Protein AF-A0A1C5FZS8-F1 (afdb_monomer)

Solvent-accessible surface area (backbone atoms only — not comparable to full-atom values): 14044 Å² total; per-residue (Å²): 136,86,88,85,86,86,86,90,85,84,91,86,87,85,91,86,83,85,87,86,81,84,88,78,82,86,69,76,75,75,77,56,93,58,50,69,56,51,53,50,50,52,51,51,52,50,50,51,50,50,51,49,56,53,50,54,56,49,72,68,42,92,42,71,70,53,33,52,52,48,51,52,52,52,52,25,62,75,71,72,45,78,57,50,75,50,76,45,71,48,92,83,68,81,52,73,74,44,74,50,60,41,81,48,54,74,69,53,51,57,48,57,68,69,27,56,52,81,66,30,62,67,36,35,57,69,69,52,67,66,46,96,86,70,47,77,80,69,66,44,74,38,82,43,42,83,75,44,80,91,52,48,68,58,47,37,51,46,29,59,74,75,69,46,53,53,50,76,42,72,75,90,53,92,53,78,86,51,90,68,72,74,76,82,72,70,74,73,73,71,81,74,81,72,75,76,77,76,82,75,85,81,87,85,85,82,89,86,85,90,134

Nearest PDB structures (foldseek):
  3ci6-assembly1_A  TM=6.070E-01  e=2.897E-01  Acinetobacter baylyi ADP1
  4bwi-assembly1_B  TM=6.212E-01  e=4.719E-01  Synechocystis sp.
  8u63-assembly1_B  TM=7.182E-01  e=1.415E+00  Pseudomonas syringae pv. tomato str. DC3000
  4bwi-assembly1_A  TM=6.558E-01  e=2.450E+00  Synechocystis sp.
  6tjv-assembly1_F  TM=1.760E-01  e=2.450E+00  Thermosynechococcus vestitus BP-1

Radius of gyration: 35.9 Å; Cα contacts (8 Å, |Δi|>4): 143; 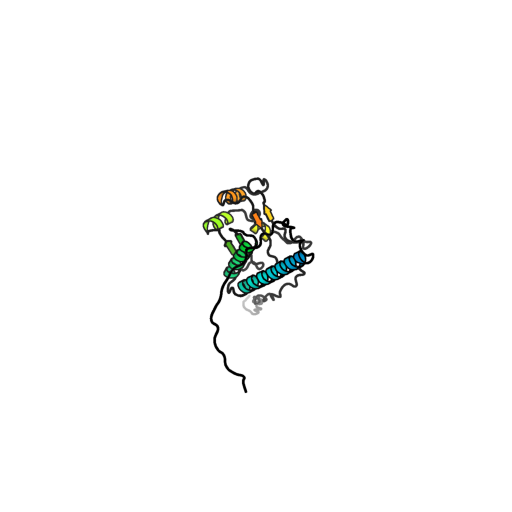chains: 1; bounding box: 117×117×63 Å

pLDDT: mean 74.84, std 21.41, range [33.44, 97.56]

Structure (mmCIF, N/CA/C/O backbone):
data_AF-A0A1C5FZS8-F1
#
_entry.id   AF-A0A1C5FZS8-F1
#
loop_
_atom_site.group_PDB
_atom_site.id
_atom_site.type_symbol
_atom_site.label_atom_id
_atom_site.label_alt_id
_atom_site.label_comp_id
_atom_site.label_asym_id
_atom_site.label_entity_id
_atom_site.label_seq_id
_atom_site.pdbx_PDB_ins_code
_atom_site.Cartn_x
_atom_site.Cartn_y
_atom_site.Cartn_z
_atom_site.occupancy
_atom_site.B_iso_or_equiv
_atom_site.auth_seq_id
_atom_site.auth_comp_id
_atom_site.auth_asym_id
_atom_site.auth_atom_id
_atom_site.pdbx_PDB_model_num
ATOM 1 N N . MET A 1 1 ? -49.747 29.518 46.269 1.00 33.44 1 MET A N 1
ATOM 2 C CA . MET A 1 1 ? -50.458 28.700 45.261 1.00 33.44 1 MET A CA 1
ATOM 3 C C . MET A 1 1 ? -51.205 29.629 44.314 1.00 33.44 1 MET A C 1
ATOM 5 O O . MET A 1 1 ? -51.596 30.706 44.740 1.00 33.44 1 MET A O 1
ATOM 9 N N . ASN A 1 2 ? -51.258 29.229 43.043 1.00 36.34 2 ASN A N 1
ATOM 10 C CA . ASN A 1 2 ? -51.145 30.050 41.833 1.00 36.34 2 ASN A CA 1
ATOM 11 C C . ASN A 1 2 ? -52.331 30.935 41.414 1.00 36.34 2 ASN A C 1
ATOM 13 O O . ASN A 1 2 ? -53.490 30.669 41.710 1.00 36.34 2 ASN A O 1
ATOM 17 N N . SER A 1 3 ? -51.922 31.938 40.631 1.00 36.16 3 SER A N 1
ATOM 18 C CA . SER A 1 3 ? -52.619 32.972 39.861 1.00 36.16 3 SER A CA 1
ATOM 19 C C . SER A 1 3 ? -53.578 32.482 38.745 1.00 36.16 3 SER A C 1
ATOM 21 O O . SER A 1 3 ? -53.561 31.299 38.402 1.00 36.16 3 SER A O 1
ATOM 23 N N . PRO A 1 4 ? -54.398 33.396 38.167 1.00 48.66 4 PRO A N 1
ATOM 24 C CA . PRO A 1 4 ? -55.717 33.110 37.593 1.00 48.66 4 PRO A CA 1
ATOM 25 C C . PRO A 1 4 ? -55.859 33.226 36.053 1.00 48.66 4 PRO A C 1
ATOM 27 O O . PRO A 1 4 ? -54.974 33.703 35.354 1.00 48.66 4 PRO A O 1
ATOM 30 N N . HIS A 1 5 ? -57.046 32.787 35.601 1.00 39.19 5 HIS A N 1
ATOM 31 C CA . HIS A 1 5 ? -57.898 33.135 34.442 1.00 39.19 5 HIS A CA 1
ATOM 32 C C . HIS A 1 5 ? -57.339 33.851 33.189 1.00 39.19 5 HIS A C 1
ATOM 34 O O . HIS A 1 5 ? -56.886 34.988 33.241 1.00 39.19 5 HIS A O 1
ATOM 40 N N . ALA A 1 6 ? -57.612 33.249 32.022 1.00 48.44 6 ALA A N 1
ATOM 41 C CA . ALA A 1 6 ? -57.786 33.931 30.727 1.00 48.44 6 ALA A CA 1
ATOM 42 C C . ALA A 1 6 ? -59.296 34.084 30.428 1.00 48.44 6 ALA A C 1
ATOM 44 O O . ALA A 1 6 ? -60.078 33.297 30.982 1.00 48.44 6 ALA A O 1
ATOM 45 N N . PRO A 1 7 ? -59.749 35.029 29.567 1.00 49.44 7 PRO A N 1
ATOM 46 C CA . PRO A 1 7 ? -59.891 34.674 28.141 1.00 49.44 7 PRO A CA 1
ATOM 47 C C . PRO A 1 7 ? -59.937 35.833 27.097 1.00 49.44 7 PRO A C 1
ATOM 49 O O . PRO A 1 7 ? -60.153 36.995 27.418 1.00 49.44 7 PRO A O 1
ATOM 52 N N . LYS A 1 8 ? -59.921 35.406 25.818 1.00 38.97 8 LYS A N 1
ATOM 53 C CA . LYS A 1 8 ? -60.626 35.952 24.626 1.00 38.97 8 LYS A CA 1
ATOM 54 C C . LYS A 1 8 ? -60.014 37.155 23.879 1.00 38.97 8 LYS A C 1
ATOM 56 O O . LYS A 1 8 ? -60.074 38.284 24.342 1.00 38.97 8 LYS A O 1
ATOM 61 N N . VAL A 1 9 ? -59.574 36.920 22.635 1.00 35.78 9 VAL A N 1
ATOM 62 C CA . VAL A 1 9 ? -59.255 37.971 21.649 1.00 35.78 9 VAL A CA 1
ATOM 63 C C . VAL A 1 9 ? -59.977 37.679 20.330 1.00 35.78 9 VAL A C 1
ATOM 65 O O . VAL A 1 9 ? -59.825 36.602 19.756 1.00 35.78 9 VAL A O 1
ATOM 68 N N . ALA A 1 10 ? -60.783 38.648 19.890 1.00 42.38 10 ALA A N 1
ATOM 69 C CA . ALA A 1 10 ? -61.325 38.783 18.539 1.00 42.38 10 ALA A CA 1
ATOM 70 C C . ALA A 1 10 ? -60.407 39.719 17.726 1.00 42.38 10 ALA A C 1
ATOM 72 O O . ALA A 1 10 ? -59.781 40.606 18.303 1.00 42.38 10 ALA A O 1
ATOM 73 N N . GLY A 1 11 ? -60.294 39.479 16.417 1.00 42.00 11 GLY A N 1
ATOM 74 C CA . GLY A 1 11 ? -59.259 40.054 15.550 1.00 42.00 11 GLY A CA 1
ATOM 75 C C . GLY A 1 11 ? -59.462 41.491 15.063 1.00 42.00 11 GLY A C 1
ATOM 76 O O . GLY A 1 11 ? -60.515 42.076 15.281 1.00 42.00 11 GLY A O 1
ATOM 77 N N . ILE A 1 12 ? -58.431 42.000 14.371 1.00 38.03 12 ILE A N 1
ATOM 78 C CA . ILE A 1 12 ? -58.429 43.058 13.338 1.00 38.03 12 ILE A CA 1
ATOM 79 C C . ILE A 1 12 ? -57.040 43.076 12.640 1.00 38.03 12 ILE A C 1
ATOM 81 O O . ILE A 1 12 ? -56.019 43.084 13.319 1.00 38.03 12 ILE A O 1
ATOM 85 N N . ASP A 1 13 ? -57.023 43.062 11.302 1.00 46.69 13 ASP A N 1
ATOM 86 C CA . ASP A 1 13 ? -55.890 43.299 10.357 1.00 46.69 13 ASP A CA 1
ATOM 87 C C . ASP A 1 13 ? -55.946 44.800 9.922 1.00 46.69 13 ASP A C 1
ATOM 89 O O . ASP A 1 13 ? -57.072 45.316 10.001 1.00 46.69 13 ASP A O 1
ATOM 93 N N . PRO A 1 14 ? -54.888 45.563 9.488 1.00 47.22 14 PRO A N 1
ATOM 94 C CA . PRO A 1 14 ? -54.102 45.312 8.253 1.00 47.22 14 PRO A CA 1
ATOM 95 C C . PRO A 1 14 ? -52.624 45.844 8.146 1.00 47.22 14 PRO A C 1
ATOM 97 O O . PRO A 1 14 ? -52.216 46.809 8.787 1.00 47.22 14 PRO A O 1
ATOM 100 N N . SER A 1 15 ? -51.864 45.214 7.231 1.00 52.12 15 SER A N 1
ATOM 101 C CA . SER A 1 15 ? -50.751 45.638 6.322 1.00 52.12 15 SER A CA 1
ATOM 102 C C . SER A 1 15 ? -49.895 46.910 6.544 1.00 52.12 15 SER A C 1
ATOM 104 O O . SER A 1 15 ? -50.471 47.986 6.635 1.00 52.12 15 SER A O 1
ATOM 106 N N . LEU A 1 16 ? -48.553 46.818 6.363 1.00 46.25 16 LEU A N 1
ATOM 107 C CA . LEU A 1 16 ? -47.637 47.815 5.722 1.00 46.25 16 LEU A CA 1
ATOM 108 C C . LEU A 1 16 ? -46.201 47.218 5.459 1.00 46.25 16 LEU A C 1
ATOM 110 O O . LEU A 1 16 ? -45.919 46.142 5.980 1.00 46.25 16 LEU A O 1
ATOM 114 N N . PRO A 1 17 ? -45.327 47.819 4.602 1.00 49.19 17 PRO A N 1
ATOM 115 C CA . PRO A 1 17 ? -44.687 47.189 3.420 1.00 49.19 17 PRO A CA 1
ATOM 116 C C . PRO A 1 17 ? -43.276 46.569 3.583 1.00 49.19 17 PRO A C 1
ATOM 118 O O . PRO A 1 17 ? -42.583 46.769 4.574 1.00 49.19 17 PRO A O 1
ATOM 121 N N . SER A 1 18 ? -42.832 45.862 2.531 1.00 45.31 18 SER A N 1
ATOM 122 C CA . SER A 1 18 ? -41.495 45.265 2.347 1.00 45.31 18 SER A CA 1
ATOM 123 C C . SER A 1 18 ? -40.352 46.301 2.359 1.00 45.31 18 SER A C 1
ATOM 125 O O . SER A 1 18 ? -40.444 47.301 1.641 1.00 45.31 18 SER A O 1
ATOM 127 N N . PRO A 1 19 ? -39.235 46.068 3.078 1.00 47.72 19 PRO A N 1
ATOM 128 C CA . PRO A 1 19 ? -38.078 46.950 3.000 1.00 47.72 19 PRO A CA 1
ATOM 129 C C . PRO A 1 19 ? -37.288 46.704 1.706 1.00 47.72 19 PRO A C 1
ATOM 131 O O . PRO A 1 19 ? -36.824 45.599 1.435 1.00 47.72 19 PRO A O 1
ATOM 134 N N . THR A 1 20 ? -37.105 47.770 0.926 1.00 47.25 20 THR A N 1
ATOM 135 C CA . THR A 1 20 ? -36.029 47.876 -0.065 1.00 47.25 20 THR A CA 1
ATOM 136 C C . THR A 1 20 ? -34.803 48.433 0.652 1.00 47.25 20 THR A C 1
ATOM 138 O O . THR A 1 20 ? -34.828 49.582 1.087 1.00 47.25 20 THR A O 1
ATOM 141 N N . GLN A 1 21 ? -33.731 47.647 0.767 1.00 52.72 21 GLN A N 1
ATOM 142 C CA . GLN A 1 21 ? -32.389 48.185 0.990 1.00 52.72 21 GLN A CA 1
ATOM 143 C C . GLN A 1 21 ? -31.432 47.620 -0.056 1.00 52.72 21 GLN A C 1
ATOM 145 O O . GLN A 1 21 ? -31.236 46.414 -0.187 1.00 52.72 21 GLN A O 1
ATOM 150 N N . THR A 1 22 ? -30.879 48.552 -0.822 1.00 43.38 22 THR A N 1
ATOM 151 C CA . THR A 1 22 ? -29.778 48.376 -1.756 1.00 43.38 22 THR A CA 1
ATOM 152 C C . THR A 1 22 ? -28.457 48.599 -1.019 1.00 43.38 22 THR A C 1
ATOM 154 O O . THR A 1 22 ? -28.318 49.604 -0.330 1.00 43.38 22 THR A O 1
ATOM 157 N N . ALA A 1 23 ? -27.514 47.693 -1.304 1.00 47.62 23 ALA A N 1
ATOM 158 C CA . ALA A 1 23 ? -26.051 47.767 -1.186 1.00 47.62 23 ALA A CA 1
ATOM 159 C C . ALA A 1 23 ? -25.387 47.585 0.193 1.00 47.62 23 ALA A C 1
ATOM 161 O O . ALA A 1 23 ? -25.605 48.354 1.116 1.00 47.62 23 ALA A O 1
ATOM 162 N N . ASP A 1 24 ? -24.463 46.617 0.254 1.00 44.25 24 ASP A N 1
ATOM 163 C CA . ASP A 1 24 ? -23.030 46.938 0.320 1.00 44.25 24 ASP A CA 1
ATOM 164 C C . ASP A 1 24 ? -22.177 45.760 -0.206 1.00 44.25 24 ASP A C 1
ATOM 166 O O . ASP A 1 24 ? -22.661 44.622 -0.250 1.00 44.25 24 ASP A O 1
ATOM 170 N N . PRO A 1 25 ? -20.945 46.006 -0.697 1.00 47.56 25 PRO A N 1
ATOM 171 C CA . PRO A 1 25 ? -20.101 44.980 -1.292 1.00 47.56 25 PRO A CA 1
ATOM 172 C C . PRO A 1 25 ? -19.735 43.932 -0.241 1.00 47.56 25 PRO A C 1
ATOM 174 O O . PRO A 1 25 ? -19.410 44.263 0.900 1.00 47.56 25 PRO A O 1
ATOM 177 N N . VAL A 1 26 ? -19.761 42.661 -0.648 1.00 54.62 26 VAL A N 1
ATOM 178 C CA . VAL A 1 26 ? -19.262 41.530 0.141 1.00 54.62 26 VAL A CA 1
ATOM 179 C C . VAL A 1 26 ? -17.791 41.795 0.454 1.00 54.62 26 VAL A C 1
ATOM 181 O O . VAL A 1 26 ? -16.899 41.507 -0.340 1.00 54.62 26 VAL A O 1
ATOM 184 N N . THR A 1 27 ? -17.548 42.400 1.612 1.00 57.31 27 THR A N 1
ATOM 185 C CA . THR A 1 27 ? -16.226 42.461 2.218 1.00 57.31 27 THR A CA 1
ATOM 186 C C . THR A 1 27 ? -15.934 41.025 2.640 1.00 57.31 27 THR A C 1
ATOM 188 O O . THR A 1 27 ? -16.703 40.488 3.444 1.00 57.31 27 THR A O 1
ATOM 191 N N . PRO A 1 28 ? -14.911 40.348 2.087 1.00 59.28 28 PRO A N 1
ATOM 192 C CA . PRO A 1 28 ? -14.547 39.037 2.598 1.00 59.28 28 PRO A CA 1
ATOM 193 C C . PRO A 1 28 ? -14.245 39.211 4.092 1.00 59.28 28 PRO A C 1
ATOM 195 O O . PRO A 1 28 ? -13.523 40.151 4.443 1.00 59.28 28 PRO A O 1
ATOM 198 N N . PRO A 1 29 ? -14.824 38.389 4.986 1.00 59.25 29 PRO A N 1
ATOM 199 C CA . PRO A 1 29 ? -14.516 38.500 6.400 1.00 59.25 29 PRO A CA 1
ATOM 200 C C . PRO A 1 29 ? -13.002 38.375 6.544 1.00 59.25 29 PRO A C 1
ATOM 202 O O . PRO A 1 29 ? -12.414 37.395 6.081 1.00 59.25 29 PRO A O 1
ATOM 205 N N . LEU A 1 30 ? -12.365 39.394 7.133 1.00 57.16 30 LEU A N 1
ATOM 206 C CA . LEU A 1 30 ? -10.975 39.292 7.553 1.00 57.16 30 LEU A CA 1
ATOM 207 C C . LEU A 1 30 ? -10.890 38.031 8.411 1.00 57.16 30 LEU A C 1
ATOM 209 O O . LEU A 1 30 ? -11.518 37.972 9.470 1.00 57.16 30 LEU A O 1
ATOM 213 N N . ALA A 1 31 ? -10.166 37.022 7.924 1.00 59.56 31 ALA A N 1
ATOM 214 C CA . ALA A 1 31 ? -9.874 35.822 8.685 1.00 59.56 31 ALA A CA 1
ATOM 215 C C . ALA A 1 31 ? -9.371 36.267 10.061 1.00 59.56 31 ALA A C 1
ATOM 217 O O . ALA A 1 31 ? -8.363 36.972 10.167 1.00 59.56 31 ALA A O 1
ATOM 218 N N . ALA A 1 32 ? -10.131 35.942 11.107 1.00 61.97 32 ALA A N 1
ATOM 219 C CA . ALA A 1 32 ? -9.769 36.326 12.456 1.00 61.97 32 ALA A CA 1
ATOM 220 C C . ALA A 1 32 ? -8.365 35.763 12.747 1.00 61.97 32 ALA A C 1
ATOM 222 O O . ALA A 1 32 ? -8.084 34.622 12.366 1.00 61.97 32 ALA A O 1
ATOM 223 N N . PRO A 1 33 ? -7.466 36.522 13.394 1.00 63.88 33 PRO A N 1
ATOM 224 C CA . PRO A 1 33 ? -6.054 36.151 13.551 1.00 63.88 33 PRO A CA 1
ATOM 225 C C . PRO A 1 33 ? -5.826 34.826 14.307 1.00 63.88 33 PRO A C 1
ATOM 227 O O . PRO A 1 33 ? -4.723 34.289 14.302 1.00 63.88 33 PRO A O 1
ATOM 230 N N . ASN A 1 34 ? -6.863 34.277 14.939 1.00 67.25 34 ASN A N 1
ATOM 231 C CA . ASN A 1 34 ? -6.877 32.996 15.640 1.00 67.25 34 ASN A CA 1
ATOM 232 C C . ASN A 1 34 ? -7.418 31.810 14.810 1.00 67.25 34 ASN A C 1
ATOM 234 O O . ASN A 1 34 ? -7.273 30.674 15.256 1.00 67.25 34 ASN A O 1
ATOM 238 N N . SER A 1 35 ? -7.996 32.038 13.626 1.00 79.44 35 SER A N 1
ATOM 239 C CA . SER A 1 35 ? -8.579 30.982 12.775 1.00 79.44 35 SER A CA 1
ATOM 240 C C . SER A 1 35 ? -7.547 29.934 12.346 1.00 79.44 35 SER A C 1
ATOM 242 O O . SER A 1 35 ? -7.756 28.749 12.567 1.00 79.44 35 SER A O 1
ATOM 244 N N . GLY A 1 36 ? -6.365 30.350 11.880 1.00 85.75 36 GLY A N 1
ATOM 245 C CA . GLY A 1 36 ? -5.298 29.410 11.506 1.00 85.75 36 GLY A CA 1
ATOM 246 C C . GLY A 1 36 ? -4.734 28.597 12.682 1.00 85.75 36 GLY A C 1
ATOM 247 O O . GLY A 1 36 ? -4.291 27.463 12.503 1.00 85.75 36 GLY A O 1
ATOM 248 N N . VAL A 1 37 ? -4.774 29.141 13.905 1.00 90.00 37 VAL A N 1
ATOM 249 C CA . VAL A 1 37 ? -4.387 28.393 15.115 1.00 90.00 37 VAL A CA 1
ATOM 250 C C . VAL A 1 37 ? -5.457 27.360 15.462 1.00 90.00 37 VAL A C 1
ATOM 252 O O . VAL A 1 37 ? -5.117 26.227 15.792 1.00 90.00 37 VAL A O 1
ATOM 255 N N . GLN A 1 38 ? -6.737 27.725 15.361 1.00 91.06 38 GLN A N 1
ATOM 256 C CA . GLN A 1 38 ? -7.857 26.811 15.593 1.00 91.06 38 GLN A CA 1
ATOM 257 C C . GLN A 1 38 ? -7.895 25.683 14.558 1.00 91.06 38 GLN A C 1
ATOM 259 O O . GLN A 1 38 ? -8.038 24.532 14.956 1.00 91.06 38 GLN A O 1
ATOM 264 N N . ASP A 1 39 ? -7.664 25.978 13.279 1.00 94.00 39 ASP A N 1
ATOM 265 C CA . ASP A 1 39 ? -7.583 24.970 12.214 1.00 94.00 39 ASP A CA 1
ATOM 266 C C . ASP A 1 39 ? -6.420 24.004 12.443 1.00 94.00 39 ASP A C 1
ATOM 268 O O . ASP A 1 39 ? -6.578 22.790 12.324 1.00 94.00 39 ASP A O 1
ATOM 272 N N . ARG A 1 40 ? -5.254 24.519 12.852 1.00 93.44 40 ARG A N 1
ATOM 273 C CA . ARG A 1 40 ? -4.104 23.671 13.185 1.00 93.44 40 ARG A CA 1
ATOM 274 C C . ARG A 1 40 ? -4.383 22.779 14.392 1.00 93.44 40 ARG A C 1
ATOM 276 O O . ARG A 1 40 ? -3.997 21.615 14.384 1.00 93.44 40 ARG A O 1
ATOM 283 N N . LEU A 1 41 ? -5.035 23.309 15.426 1.00 95.69 41 LEU A N 1
ATOM 284 C CA . LEU A 1 41 ? -5.433 22.521 16.593 1.00 95.69 41 LEU A CA 1
ATOM 285 C C . LEU A 1 41 ? -6.483 21.471 16.225 1.00 95.69 41 LEU A C 1
ATOM 287 O O . LEU A 1 41 ? -6.360 20.331 16.658 1.00 95.69 41 LEU A O 1
ATOM 291 N N . ALA A 1 42 ? -7.473 21.821 15.405 1.00 94.94 42 ALA A N 1
ATOM 292 C CA . ALA A 1 42 ? -8.478 20.885 14.916 1.00 94.94 42 ALA A CA 1
ATOM 293 C C . ALA A 1 42 ? -7.840 19.769 14.076 1.00 94.94 42 ALA A C 1
ATOM 295 O O . ALA A 1 42 ? -8.142 18.598 14.297 1.00 94.94 42 ALA A O 1
ATOM 296 N N . SER A 1 43 ? -6.898 20.112 13.189 1.00 95.25 43 SER A N 1
ATOM 297 C CA . SER A 1 43 ? -6.089 19.142 12.443 1.00 95.25 43 SER A CA 1
ATOM 298 C C . SER A 1 43 ? -5.301 18.238 13.387 1.00 95.25 43 SER A C 1
ATOM 300 O O . SER A 1 43 ? -5.335 17.026 13.234 1.00 95.25 43 SER A O 1
ATOM 302 N N . TRP A 1 44 ? -4.645 18.798 14.407 1.00 95.69 44 TRP A N 1
ATOM 303 C CA . TRP A 1 44 ? -3.849 18.001 15.339 1.00 95.69 44 TRP A CA 1
ATOM 304 C C . TRP A 1 44 ? -4.706 17.052 16.185 1.00 95.69 44 TRP A C 1
ATOM 306 O O . TRP A 1 44 ? -4.338 15.897 16.393 1.00 95.69 44 TRP A O 1
ATOM 316 N N . VAL A 1 45 ? -5.873 17.509 16.643 1.00 96.88 45 VAL A N 1
ATOM 317 C CA . VAL A 1 45 ? -6.840 16.649 17.336 1.00 96.88 45 VAL A CA 1
ATOM 318 C C . VAL A 1 45 ? -7.339 15.551 16.396 1.00 96.88 45 VAL A C 1
ATOM 320 O O . VAL A 1 45 ? -7.389 14.397 16.807 1.00 96.88 45 VAL A O 1
ATOM 323 N N . SER A 1 46 ? -7.627 15.877 15.132 1.00 95.62 46 SER A N 1
ATOM 324 C CA . SER A 1 46 ? -7.999 14.892 14.109 1.00 95.62 46 SER A CA 1
ATOM 325 C C . SER A 1 46 ? -6.907 13.840 13.896 1.00 95.62 46 SER A C 1
ATOM 327 O O . SER A 1 46 ? -7.214 12.649 13.818 1.00 95.62 46 SER A O 1
ATOM 329 N N . ASP A 1 47 ? -5.637 14.245 13.854 1.00 94.44 47 ASP A N 1
ATOM 330 C CA . ASP A 1 47 ? -4.502 13.329 13.706 1.00 94.44 47 ASP A CA 1
ATOM 331 C C . ASP A 1 47 ? -4.367 12.404 14.922 1.00 94.44 47 ASP A C 1
ATOM 333 O O . ASP A 1 47 ? -4.159 11.202 14.766 1.00 94.44 47 ASP A O 1
ATOM 337 N N . LEU A 1 48 ? -4.544 12.932 16.139 1.00 96.44 48 LEU A N 1
ATOM 338 C CA . LEU A 1 48 ? -4.507 12.135 17.369 1.00 96.44 48 LEU A CA 1
ATOM 339 C C . LEU A 1 48 ? -5.680 11.156 17.461 1.00 96.44 48 LEU A C 1
ATOM 341 O O . LEU A 1 48 ? -5.478 10.005 17.846 1.00 96.44 48 LEU A O 1
ATOM 345 N N . THR A 1 49 ? -6.888 11.578 17.083 1.00 95.88 49 THR A N 1
ATOM 346 C CA . THR A 1 49 ? -8.045 10.678 17.001 1.00 95.88 49 THR A CA 1
ATOM 347 C C . THR A 1 49 ? -7.808 9.598 15.952 1.00 95.88 49 THR A C 1
ATOM 349 O O . THR A 1 49 ? -8.021 8.425 16.235 1.00 95.88 49 THR A O 1
ATOM 352 N N . THR A 1 50 ? -7.284 9.958 14.778 1.00 95.56 50 THR A N 1
ATOM 353 C CA . THR A 1 50 ? -6.941 8.987 13.730 1.00 95.56 50 THR A CA 1
ATOM 354 C C . THR A 1 50 ? -5.911 7.984 14.236 1.00 95.56 50 THR A C 1
ATOM 356 O O . THR A 1 50 ? -6.101 6.780 14.097 1.00 95.56 50 THR A O 1
ATOM 359 N N . LEU A 1 51 ? -4.849 8.455 14.891 1.00 94.50 51 LEU A N 1
ATOM 360 C CA . LEU A 1 51 ? -3.837 7.587 15.482 1.00 94.50 51 LEU A CA 1
ATOM 361 C C . LEU A 1 51 ? -4.442 6.642 16.528 1.00 94.50 51 LEU A C 1
ATOM 363 O O . LEU A 1 51 ? -4.109 5.458 16.546 1.00 94.50 51 LEU A O 1
ATOM 367 N N . HIS A 1 52 ? -5.342 7.136 17.379 1.00 95.88 52 HIS A N 1
ATOM 368 C CA . HIS A 1 52 ? -6.010 6.315 18.384 1.00 95.88 52 HIS A CA 1
ATOM 369 C C . HIS A 1 52 ? -6.866 5.210 17.753 1.00 95.88 52 HIS A C 1
ATOM 371 O O . HIS A 1 52 ? -6.700 4.044 18.092 1.00 95.88 52 HIS A O 1
ATOM 377 N N . GLU A 1 53 ? -7.709 5.546 16.780 1.00 96.94 53 GLU A N 1
ATOM 378 C CA . GLU A 1 53 ? -8.565 4.571 16.092 1.00 96.94 53 GLU A CA 1
ATOM 379 C C . GLU A 1 53 ? -7.743 3.509 15.347 1.00 96.94 53 GLU A C 1
ATOM 381 O O . GLU A 1 53 ? -8.054 2.316 15.381 1.00 96.94 53 GLU A O 1
ATOM 386 N N . LEU A 1 54 ? -6.658 3.924 14.684 1.00 96.44 54 LEU A N 1
ATOM 387 C CA . LEU A 1 54 ? -5.772 3.003 13.973 1.00 96.44 54 LEU A CA 1
ATOM 388 C C . LEU A 1 54 ? -5.005 2.087 14.932 1.00 96.44 54 LEU A C 1
ATOM 390 O O . LEU A 1 54 ? -4.887 0.890 14.675 1.00 96.44 54 LEU A O 1
ATOM 394 N N . THR A 1 55 ? -4.512 2.621 16.050 1.00 93.62 55 THR A N 1
ATOM 395 C CA . THR A 1 55 ? -3.824 1.809 17.065 1.00 93.62 55 THR A CA 1
ATOM 396 C C . THR A 1 55 ? -4.783 0.854 17.769 1.00 93.62 55 THR A C 1
ATOM 398 O O . THR A 1 55 ? -4.418 -0.297 17.993 1.00 93.62 55 THR A O 1
ATOM 401 N N . GLU A 1 56 ? -6.024 1.263 18.041 1.00 97.12 56 GLU A N 1
ATOM 402 C CA . GLU A 1 56 ? -7.036 0.375 18.616 1.00 97.12 56 GLU A CA 1
ATOM 403 C C . GLU A 1 56 ? -7.379 -0.782 17.666 1.00 97.12 56 GLU A C 1
ATOM 405 O O . GLU A 1 56 ? -7.445 -1.937 18.092 1.00 97.12 56 GLU A O 1
ATOM 410 N N . ARG A 1 57 ? -7.546 -0.501 16.368 1.00 97.12 57 ARG A N 1
ATOM 411 C CA . ARG A 1 57 ? -7.780 -1.544 15.358 1.00 97.12 57 ARG A CA 1
ATOM 412 C C . ARG A 1 57 ? -6.618 -2.528 15.259 1.00 97.12 57 ARG A C 1
ATOM 414 O O . ARG A 1 57 ? -6.871 -3.726 15.203 1.00 97.12 57 ARG A O 1
ATOM 421 N N . LEU A 1 58 ? -5.376 -2.043 15.292 1.00 95.38 58 LEU A N 1
ATOM 422 C CA . LEU A 1 58 ? -4.185 -2.899 15.286 1.00 95.38 58 LEU A CA 1
ATOM 423 C C . LEU A 1 58 ? -4.084 -3.769 16.545 1.00 95.38 58 LEU A C 1
ATOM 425 O O . LEU A 1 58 ? -3.773 -4.948 16.448 1.00 95.38 58 LEU A O 1
ATOM 429 N N . VAL A 1 59 ? -4.374 -3.227 17.730 1.00 96.19 59 VAL A N 1
ATOM 430 C CA . VAL A 1 59 ? -4.302 -3.992 18.992 1.00 96.19 59 VAL A CA 1
ATOM 431 C C . VAL A 1 59 ? -5.365 -5.096 19.065 1.00 96.19 59 VAL A C 1
ATOM 433 O O . VAL A 1 59 ? -5.183 -6.072 19.787 1.00 96.19 59 VAL A O 1
ATOM 436 N N . ARG A 1 60 ? -6.466 -4.971 18.316 1.00 96.75 60 ARG A N 1
ATOM 437 C CA . ARG A 1 60 ? -7.548 -5.967 18.266 1.00 96.75 60 ARG A CA 1
ATOM 438 C C . ARG A 1 60 ? -7.295 -7.136 17.306 1.00 96.75 60 ARG A C 1
ATOM 440 O O . ARG A 1 60 ? -8.132 -8.030 17.261 1.00 96.75 60 ARG A O 1
ATOM 447 N N . THR A 1 61 ? -6.226 -7.130 16.510 1.00 97.56 61 THR A N 1
ATOM 448 C CA . THR A 1 61 ? -5.925 -8.263 15.619 1.00 97.56 61 THR A CA 1
ATOM 449 C C . THR A 1 61 ? -5.298 -9.410 16.402 1.00 97.56 61 THR A C 1
ATOM 451 O O . THR A 1 61 ? -4.351 -9.184 17.155 1.00 97.56 61 THR A O 1
ATOM 454 N N . ASP A 1 62 ? -5.766 -10.638 16.178 1.00 95.19 62 ASP A N 1
ATOM 455 C CA . ASP A 1 62 ? -5.332 -11.814 16.946 1.00 95.19 62 ASP A CA 1
ATOM 456 C C . ASP A 1 62 ? -4.183 -12.578 16.265 1.00 95.19 62 ASP A C 1
ATOM 458 O O . ASP A 1 62 ? -3.595 -13.499 16.838 1.00 95.19 62 ASP A O 1
ATOM 462 N N . THR A 1 63 ? -3.840 -12.205 15.029 1.00 93.50 63 THR A N 1
ATOM 463 C CA . THR A 1 63 ? -2.772 -12.838 14.249 1.00 93.50 63 THR A CA 1
ATOM 464 C C . THR A 1 63 ? -1.878 -11.811 13.561 1.00 93.50 63 THR A C 1
ATOM 466 O O . THR A 1 63 ? -2.306 -10.712 13.215 1.00 93.50 63 THR A O 1
ATOM 469 N N . LEU A 1 64 ? -0.623 -12.194 13.300 1.00 91.00 64 LEU A N 1
ATOM 470 C CA . LEU A 1 64 ? 0.333 -11.367 12.553 1.00 91.00 64 LEU A CA 1
ATOM 471 C C . LEU A 1 64 ? -0.187 -10.999 11.158 1.00 91.00 64 LEU A C 1
ATOM 473 O O . LEU A 1 64 ? -0.030 -9.878 10.695 1.00 91.00 64 LEU A O 1
ATOM 477 N N . ASP A 1 65 ? -0.808 -11.953 10.483 1.00 92.06 65 ASP A N 1
ATOM 478 C CA . ASP A 1 65 ? -1.319 -11.788 9.130 1.00 92.06 65 ASP A CA 1
ATOM 479 C C . ASP A 1 65 ? -2.537 -10.837 9.087 1.00 92.06 65 ASP A C 1
ATOM 481 O O . ASP A 1 65 ? -2.633 -9.985 8.202 1.00 92.06 65 ASP A O 1
ATOM 485 N N . GLU A 1 66 ? -3.423 -10.873 10.089 1.00 95.06 66 GLU A N 1
ATOM 486 C CA . GLU A 1 66 ? -4.448 -9.833 10.278 1.00 95.06 66 GLU A CA 1
ATOM 487 C C . GLU A 1 66 ? -3.838 -8.465 10.593 1.00 95.06 66 GLU A C 1
ATOM 489 O O . GLU A 1 66 ? -4.245 -7.476 9.980 1.00 95.06 66 GLU A O 1
ATOM 494 N N . ALA A 1 67 ? -2.831 -8.407 11.469 1.00 94.75 67 ALA A N 1
ATOM 495 C CA . ALA A 1 67 ? -2.132 -7.169 11.807 1.00 94.75 67 ALA A CA 1
ATOM 496 C C . ALA A 1 67 ? -1.480 -6.522 10.573 1.00 94.75 67 ALA A C 1
ATOM 498 O O . ALA A 1 67 ? -1.613 -5.318 10.360 1.00 94.75 67 ALA A O 1
ATOM 499 N N . LEU A 1 68 ? -0.820 -7.312 9.719 1.00 94.56 68 LEU A N 1
ATOM 500 C CA . LEU A 1 68 ? -0.182 -6.830 8.489 1.00 94.56 68 LEU A CA 1
ATOM 501 C C . LEU A 1 68 ? -1.205 -6.333 7.461 1.00 94.56 68 LEU A C 1
ATOM 503 O O . LEU A 1 68 ? -0.991 -5.287 6.843 1.00 94.56 68 LEU A O 1
ATOM 507 N N . ARG A 1 69 ? -2.335 -7.033 7.288 1.00 95.25 69 ARG A N 1
ATOM 508 C CA . ARG A 1 69 ? -3.432 -6.552 6.427 1.00 95.25 69 ARG A CA 1
ATOM 509 C C . ARG A 1 69 ? -4.030 -5.252 6.942 1.00 95.25 69 ARG A C 1
ATOM 511 O O . ARG A 1 69 ? -4.311 -4.356 6.149 1.00 95.25 69 ARG A O 1
ATOM 518 N N . GLU A 1 70 ? -4.240 -5.162 8.249 1.00 96.81 70 GLU A N 1
ATOM 519 C CA . GLU A 1 70 ? -4.804 -3.985 8.898 1.00 96.81 70 GLU A CA 1
ATOM 520 C C . GLU A 1 70 ? -3.858 -2.784 8.782 1.00 96.81 70 GLU A C 1
ATOM 522 O O . GLU A 1 70 ? -4.286 -1.714 8.350 1.00 96.81 70 GLU A O 1
ATOM 527 N N . LEU A 1 71 ? -2.561 -2.986 9.034 1.00 94.56 71 LEU A N 1
ATOM 528 C CA . LEU A 1 71 ? -1.513 -1.986 8.828 1.00 94.56 71 LEU A CA 1
ATOM 529 C C . LEU A 1 71 ? -1.486 -1.492 7.380 1.00 94.56 71 LEU A C 1
ATOM 531 O O . LEU A 1 71 ? -1.486 -0.284 7.137 1.00 94.56 71 LEU A O 1
ATOM 535 N N . LEU A 1 72 ? -1.507 -2.409 6.412 1.00 95.12 72 LEU A N 1
ATOM 536 C CA . LEU A 1 72 ? -1.450 -2.050 4.999 1.00 95.12 72 LEU A CA 1
ATOM 537 C C . LEU A 1 72 ? -2.715 -1.307 4.548 1.00 95.12 72 LEU A C 1
ATOM 539 O O . LEU A 1 72 ? -2.624 -0.319 3.821 1.00 95.12 72 LEU A O 1
ATOM 543 N N . ARG A 1 73 ? -3.893 -1.736 5.015 1.00 95.50 73 ARG A N 1
ATOM 544 C CA . ARG A 1 73 ? -5.175 -1.064 4.759 1.00 95.50 73 ARG A CA 1
ATOM 545 C C . ARG A 1 73 ? -5.209 0.340 5.362 1.00 95.50 73 ARG A C 1
ATOM 547 O O . ARG A 1 73 ? -5.658 1.268 4.693 1.00 95.50 73 ARG A O 1
ATOM 554 N N . ALA A 1 74 ? -4.761 0.494 6.607 1.00 95.50 74 ALA A N 1
ATOM 555 C CA . ALA A 1 74 ? -4.686 1.777 7.296 1.00 95.50 74 ALA A CA 1
ATOM 556 C C . ALA A 1 74 ? -3.709 2.732 6.598 1.00 95.50 74 ALA A C 1
ATOM 558 O O . ALA A 1 74 ? -4.088 3.848 6.249 1.00 95.50 74 ALA A O 1
ATOM 559 N N . GLY A 1 75 ? -2.485 2.271 6.321 1.00 92.94 75 GLY A N 1
ATOM 560 C CA . GLY A 1 75 ? -1.468 3.052 5.619 1.00 92.94 75 GLY A CA 1
ATOM 561 C C . GLY A 1 75 ? -1.934 3.498 4.235 1.00 92.94 75 GLY A C 1
ATOM 562 O O . GLY A 1 75 ? -1.836 4.677 3.907 1.00 92.94 75 GLY A O 1
ATOM 563 N N . ALA A 1 76 ? -2.530 2.589 3.456 1.00 93.94 76 ALA A N 1
ATOM 564 C CA . ALA A 1 76 ? -3.080 2.911 2.143 1.00 93.94 76 ALA A CA 1
ATOM 565 C C . ALA A 1 76 ? -4.206 3.954 2.212 1.00 93.94 76 ALA A C 1
ATOM 567 O O . ALA A 1 76 ? -4.237 4.866 1.390 1.00 93.94 76 ALA A O 1
ATOM 568 N N . ALA A 1 77 ? -5.092 3.870 3.211 1.00 93.38 77 ALA A N 1
ATOM 569 C CA . ALA A 1 77 ? -6.139 4.868 3.418 1.00 93.38 77 ALA A CA 1
ATOM 570 C C . ALA A 1 77 ? -5.569 6.255 3.764 1.00 93.38 77 ALA A C 1
ATOM 572 O O . ALA A 1 77 ? -6.077 7.253 3.259 1.00 93.38 77 ALA A O 1
ATOM 573 N N . LEU A 1 78 ? -4.501 6.321 4.569 1.00 92.62 78 LEU A N 1
ATOM 574 C CA . LEU A 1 78 ? -3.839 7.579 4.938 1.00 92.62 78 LEU A CA 1
ATOM 575 C C . LEU A 1 78 ? -3.171 8.269 3.742 1.00 92.62 78 LEU A C 1
ATOM 577 O O . LEU A 1 78 ? -3.248 9.488 3.621 1.00 92.62 78 LEU A O 1
ATOM 581 N N . VAL A 1 79 ? -2.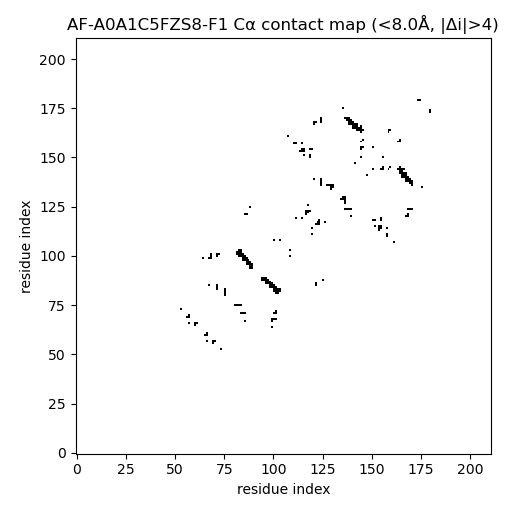530 7.502 2.854 1.00 91.81 79 VAL A N 1
ATOM 582 C CA . VAL A 1 79 ? -1.837 8.055 1.672 1.00 91.81 79 VAL A CA 1
ATOM 583 C C . VAL A 1 79 ? -2.716 8.106 0.417 1.00 91.81 79 VAL A C 1
ATOM 585 O O . VAL A 1 79 ? -2.261 8.544 -0.637 1.00 91.81 79 VAL A O 1
ATOM 588 N N . GLY A 1 80 ? -3.968 7.642 0.498 1.00 93.44 80 GLY A N 1
ATOM 589 C CA . GLY A 1 80 ? -4.885 7.564 -0.643 1.00 93.44 80 GLY A CA 1
ATOM 590 C C . GLY A 1 80 ? -4.487 6.530 -1.705 1.00 93.44 80 GLY A C 1
ATOM 591 O O . GLY A 1 80 ? -4.875 6.658 -2.867 1.00 93.44 80 GLY A O 1
ATOM 592 N N . ALA A 1 81 ? -3.710 5.508 -1.338 1.00 93.25 81 ALA A N 1
ATOM 593 C CA . ALA A 1 81 ? -3.270 4.468 -2.260 1.00 93.25 81 ALA A CA 1
ATOM 594 C C . ALA A 1 81 ? -4.345 3.392 -2.458 1.00 93.25 81 ALA A C 1
ATOM 596 O O . ALA A 1 81 ? -4.966 2.906 -1.515 1.00 93.25 81 ALA A O 1
ATOM 597 N N . GLN A 1 82 ? -4.527 2.963 -3.708 1.00 92.69 82 GLN A N 1
ATOM 598 C CA . GLN A 1 82 ? -5.408 1.837 -4.050 1.00 92.69 82 GLN A CA 1
ATOM 599 C C . GLN A 1 82 ? -4.697 0.483 -3.974 1.00 92.69 82 GLN A C 1
ATOM 601 O O . GLN A 1 82 ? -5.347 -0.557 -3.875 1.00 92.69 82 GLN A O 1
ATOM 606 N N . ARG A 1 83 ? -3.363 0.496 -4.061 1.00 94.62 83 ARG A N 1
ATOM 607 C CA . ARG A 1 83 ? -2.512 -0.690 -4.055 1.00 94.62 83 ARG A CA 1
ATOM 608 C C . ARG A 1 83 ? -1.359 -0.495 -3.085 1.00 94.62 83 ARG A C 1
ATOM 610 O O . ARG A 1 83 ? -0.822 0.604 -2.990 1.00 94.62 83 ARG A O 1
ATOM 617 N N . GLY A 1 84 ? -0.971 -1.560 -2.399 1.00 94.00 84 GLY A N 1
ATOM 618 C CA . GLY A 1 84 ? 0.143 -1.544 -1.460 1.00 94.00 84 GLY A CA 1
ATOM 619 C C . GLY A 1 84 ? 0.693 -2.942 -1.220 1.00 94.00 84 GLY A C 1
ATOM 620 O O . GLY A 1 84 ? 0.026 -3.936 -1.508 1.00 94.00 84 GLY A O 1
ATOM 621 N N . LEU A 1 85 ? 1.906 -3.007 -0.683 1.00 94.81 85 LEU A N 1
ATOM 622 C CA . LEU A 1 85 ? 2.572 -4.245 -0.305 1.00 94.81 85 LEU A CA 1
ATOM 623 C C . LEU A 1 85 ? 3.338 -4.021 1.000 1.00 94.81 85 LEU A C 1
ATOM 625 O O . LEU A 1 85 ? 3.991 -2.993 1.164 1.00 94.81 85 LEU A O 1
ATOM 629 N N . VAL A 1 86 ? 3.264 -4.985 1.914 1.00 94.06 86 VAL A N 1
ATOM 630 C CA . VAL A 1 86 ? 4.128 -5.059 3.096 1.00 94.06 86 VAL A CA 1
ATOM 631 C C . VAL A 1 86 ? 4.843 -6.403 3.091 1.00 94.06 86 VAL A C 1
ATOM 633 O O . VAL A 1 86 ? 4.220 -7.437 2.850 1.00 94.06 86 VAL A O 1
ATOM 636 N N . ALA A 1 87 ? 6.151 -6.373 3.330 1.00 90.94 87 ALA A N 1
ATOM 637 C CA . ALA A 1 87 ? 6.985 -7.555 3.473 1.00 90.94 87 ALA A CA 1
ATOM 638 C C . ALA A 1 87 ? 7.630 -7.549 4.861 1.00 90.94 87 ALA A C 1
ATOM 640 O O . ALA A 1 87 ? 8.097 -6.510 5.330 1.00 90.94 87 ALA A O 1
ATOM 641 N N . LEU A 1 88 ? 7.644 -8.708 5.508 1.00 89.62 88 LEU A N 1
ATOM 642 C CA . LEU A 1 88 ? 8.238 -8.924 6.817 1.00 89.62 88 LEU A CA 1
ATOM 643 C C . LEU A 1 88 ? 9.160 -10.141 6.748 1.00 89.62 88 LEU A C 1
ATOM 645 O O . LEU A 1 88 ? 8.711 -11.243 6.436 1.00 89.62 88 LEU A O 1
ATOM 649 N N . GLU A 1 89 ? 10.431 -9.939 7.083 1.00 86.75 89 GLU A N 1
ATOM 650 C CA . GLU A 1 89 ? 11.414 -11.002 7.289 1.00 86.75 89 GLU A CA 1
ATOM 651 C C . GLU A 1 89 ? 11.780 -11.033 8.780 1.00 86.75 89 GLU A C 1
ATOM 653 O O . GLU A 1 89 ? 12.327 -10.053 9.296 1.00 86.75 89 GLU A O 1
ATOM 658 N N . PRO A 1 90 ? 11.425 -12.106 9.510 1.00 83.31 90 PRO A N 1
ATOM 659 C CA . PRO A 1 90 ? 11.790 -12.254 10.914 1.00 83.31 90 PRO A CA 1
ATOM 660 C C . PRO A 1 90 ? 13.311 -12.255 11.095 1.00 83.31 90 PRO A C 1
ATOM 662 O O . PRO A 1 90 ? 14.019 -13.047 10.478 1.00 83.31 90 PRO A O 1
ATOM 665 N N . ALA A 1 91 ? 13.817 -11.374 11.962 1.00 78.06 91 ALA A N 1
ATOM 666 C CA . ALA A 1 91 ? 15.258 -11.181 12.169 1.00 78.06 91 ALA A CA 1
ATOM 667 C C . ALA A 1 91 ? 15.973 -12.412 12.754 1.00 78.06 91 ALA A C 1
ATOM 669 O O . ALA A 1 91 ? 17.190 -12.539 12.648 1.00 78.06 91 ALA A O 1
ATOM 670 N N . ASP A 1 92 ? 15.221 -13.307 13.390 1.00 76.44 92 ASP A N 1
ATOM 671 C CA . ASP A 1 92 ? 15.718 -14.561 13.947 1.00 76.44 92 ASP A CA 1
ATOM 672 C C . ASP A 1 92 ? 15.863 -15.670 12.887 1.00 76.44 92 ASP A C 1
ATOM 674 O O . ASP A 1 92 ? 16.424 -16.725 13.175 1.00 76.44 92 ASP A O 1
ATOM 678 N N . GLY A 1 93 ? 15.374 -15.437 11.663 1.00 76.88 93 GLY A N 1
ATOM 679 C CA . GLY A 1 93 ? 15.393 -16.394 10.559 1.00 76.88 93 GLY A CA 1
ATOM 680 C C . GLY A 1 93 ? 14.485 -17.612 10.760 1.00 76.88 93 GLY A C 1
ATOM 681 O O . GLY A 1 93 ? 14.515 -18.526 9.936 1.00 76.88 93 GLY A O 1
ATOM 682 N N . PHE A 1 94 ? 13.688 -17.657 11.834 1.00 73.31 94 PHE A N 1
ATOM 683 C CA . PHE A 1 94 ? 12.864 -18.821 12.182 1.00 73.31 94 PHE A CA 1
ATOM 684 C C . PHE A 1 94 ? 11.416 -18.715 11.700 1.00 73.31 94 PHE A C 1
ATOM 686 O O . PHE A 1 94 ? 10.705 -19.721 11.684 1.00 73.31 94 PHE A O 1
ATOM 693 N N . GLY A 1 95 ? 10.963 -17.523 11.312 1.00 69.12 95 GLY A N 1
ATOM 694 C CA . GLY A 1 95 ? 9.613 -17.320 10.793 1.00 69.12 95 GLY A CA 1
ATOM 695 C C . GLY A 1 95 ? 9.561 -17.186 9.266 1.00 69.12 95 GLY A C 1
ATOM 696 O O . GLY A 1 95 ? 10.563 -16.864 8.625 1.00 69.12 95 GLY A O 1
ATOM 697 N N . PRO A 1 96 ? 8.388 -17.426 8.656 1.00 77.69 96 PRO A N 1
ATOM 698 C CA . PRO A 1 96 ? 8.223 -17.279 7.219 1.00 77.69 96 PRO A CA 1
ATOM 699 C C . PRO A 1 96 ? 8.387 -15.815 6.803 1.00 77.69 96 PRO A C 1
ATOM 701 O O . PRO A 1 96 ? 7.837 -14.910 7.439 1.00 77.69 96 PRO A O 1
ATOM 704 N N . VAL A 1 97 ? 9.073 -15.594 5.679 1.00 83.50 97 VAL A N 1
ATOM 705 C CA . VAL A 1 97 ? 9.006 -14.308 4.979 1.00 83.50 97 VAL A CA 1
ATOM 706 C C . VAL A 1 97 ? 7.554 -14.095 4.570 1.00 83.50 97 VAL A C 1
ATOM 708 O O . VAL A 1 97 ? 6.995 -14.857 3.780 1.00 83.50 97 VAL A O 1
ATOM 711 N N . THR A 1 98 ? 6.922 -13.088 5.160 1.00 88.50 98 THR A N 1
ATOM 712 C CA . THR A 1 98 ? 5.498 -12.822 4.974 1.00 88.50 98 THR A CA 1
ATOM 713 C C . THR A 1 98 ? 5.343 -11.623 4.062 1.00 88.50 98 THR A C 1
ATOM 715 O O . THR A 1 98 ? 5.822 -10.540 4.384 1.00 88.50 98 THR A O 1
ATOM 718 N N . THR A 1 99 ? 4.661 -11.806 2.932 1.00 91.25 99 THR A N 1
ATOM 719 C CA . THR A 1 99 ? 4.328 -10.717 2.009 1.00 91.25 99 THR A CA 1
ATOM 720 C C . THR A 1 99 ? 2.818 -10.619 1.871 1.00 91.25 99 THR A C 1
ATOM 722 O O . THR A 1 99 ? 2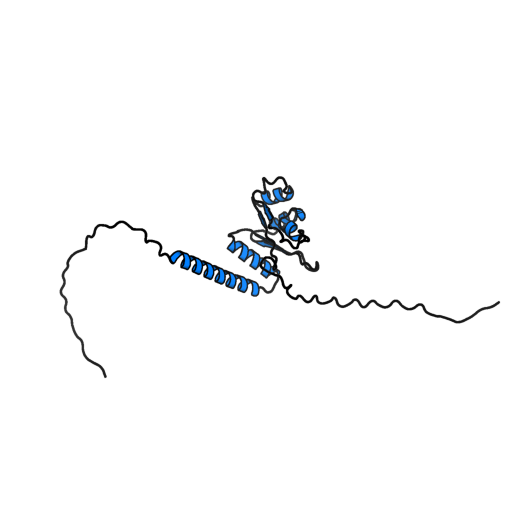.161 -11.583 1.480 1.00 91.25 99 THR A O 1
ATOM 725 N N . VAL A 1 100 ? 2.264 -9.450 2.184 1.00 93.75 100 VAL A N 1
ATOM 726 C CA . VAL A 1 100 ? 0.829 -9.167 2.098 1.00 93.75 100 VAL A CA 1
ATOM 727 C C . VAL A 1 100 ? 0.611 -8.026 1.113 1.00 93.75 100 VAL A C 1
ATOM 729 O O . VAL A 1 100 ? 1.268 -6.989 1.195 1.00 93.75 100 VAL A O 1
ATOM 732 N N . GLY A 1 101 ? -0.319 -8.220 0.179 1.00 95.31 101 GLY A N 1
ATOM 733 C CA . GLY A 1 101 ? -0.731 -7.212 -0.794 1.00 95.31 101 GLY A CA 1
ATOM 734 C C . GLY A 1 101 ? -2.122 -6.653 -0.503 1.00 95.31 101 GLY A C 1
ATOM 735 O O . GLY A 1 101 ? -3.023 -7.378 -0.088 1.00 95.31 101 GLY A O 1
ATOM 736 N N . LEU A 1 102 ? -2.310 -5.365 -0.781 1.00 96.06 102 LEU A N 1
ATOM 737 C CA . LEU A 1 102 ? -3.604 -4.690 -0.842 1.00 96.06 102 LEU A CA 1
ATOM 738 C C . LEU A 1 102 ? -3.840 -4.270 -2.289 1.00 96.06 102 LEU A C 1
ATOM 740 O O . LEU A 1 102 ? -2.963 -3.668 -2.901 1.00 96.06 102 LEU A O 1
ATOM 744 N N . GLY A 1 103 ? -5.009 -4.590 -2.846 1.00 94.69 103 GLY A N 1
ATOM 745 C CA . GLY A 1 103 ? -5.299 -4.301 -4.256 1.00 94.69 103 GLY A CA 1
ATOM 746 C C . GLY A 1 103 ? -4.402 -5.067 -5.243 1.00 94.69 103 GLY A C 1
ATOM 747 O O . GLY A 1 103 ? -4.325 -4.683 -6.408 1.00 94.69 103 GLY A O 1
ATOM 748 N N . LEU A 1 104 ? -3.732 -6.124 -4.766 1.00 94.38 104 LEU A N 1
ATOM 749 C CA . LEU A 1 104 ? -2.868 -7.032 -5.518 1.00 94.38 104 LEU A CA 1
ATOM 750 C C . LEU A 1 104 ? -3.420 -8.451 -5.381 1.00 94.38 104 LEU A C 1
ATOM 752 O O . LEU A 1 104 ? -3.538 -8.968 -4.268 1.00 94.38 104 LEU A O 1
ATOM 756 N N . GLY A 1 105 ? -3.780 -9.076 -6.500 1.00 93.19 105 GLY A N 1
ATOM 757 C CA . GLY A 1 105 ? -4.195 -10.476 -6.512 1.00 93.19 105 GLY A CA 1
ATOM 758 C C . GLY A 1 105 ? -3.007 -11.426 -6.348 1.00 93.19 105 GLY A C 1
ATOM 759 O O . GLY A 1 105 ? -1.851 -11.033 -6.491 1.00 93.19 105 GLY A O 1
ATOM 760 N N . HIS A 1 106 ? -3.280 -12.716 -6.129 1.00 93.38 106 HIS A N 1
ATOM 761 C CA . HIS A 1 106 ? -2.225 -13.739 -6.058 1.00 93.38 106 HIS A CA 1
ATOM 762 C C . HIS A 1 106 ? -1.338 -13.774 -7.309 1.00 93.38 106 HIS A C 1
ATOM 764 O O . HIS A 1 106 ? -0.135 -13.984 -7.203 1.00 93.38 106 HIS A O 1
ATOM 770 N N . ALA A 1 107 ? -1.916 -13.534 -8.489 1.00 95.19 107 ALA A N 1
ATOM 771 C CA . ALA A 1 107 ? -1.152 -13.449 -9.728 1.00 95.19 107 ALA A CA 1
ATOM 772 C C . ALA A 1 107 ? -0.210 -12.235 -9.744 1.00 95.19 107 ALA A C 1
ATOM 774 O O . ALA A 1 107 ? 0.922 -12.364 -10.199 1.00 95.19 107 ALA A O 1
ATOM 775 N N . ASP A 1 108 ? -0.650 -11.087 -9.222 1.00 95.31 108 ASP A N 1
ATOM 776 C CA . ASP A 1 108 ? 0.163 -9.869 -9.161 1.00 95.31 108 ASP A CA 1
ATOM 777 C C . ASP A 1 108 ? 1.329 -10.055 -8.187 1.00 95.31 108 ASP A C 1
ATOM 779 O O . ASP A 1 108 ? 2.472 -9.766 -8.532 1.00 95.31 108 ASP A O 1
ATOM 783 N N . LEU A 1 109 ? 1.053 -10.623 -7.007 1.00 93.50 109 LEU A N 1
ATOM 784 C CA . LEU A 1 109 ? 2.080 -10.990 -6.030 1.00 93.50 109 LEU A CA 1
ATOM 785 C C . LEU A 1 109 ? 3.087 -11.983 -6.622 1.00 93.50 109 LEU A C 1
ATOM 787 O O . LEU A 1 109 ? 4.289 -11.776 -6.493 1.00 93.50 109 LEU A O 1
ATOM 791 N N . GLY A 1 110 ? 2.608 -12.995 -7.350 1.00 94.38 110 GLY A N 1
ATOM 792 C CA . GLY A 1 110 ? 3.472 -13.950 -8.041 1.00 94.38 110 GLY A CA 1
ATOM 793 C C . GLY A 1 110 ? 4.337 -13.310 -9.131 1.00 94.38 110 GLY A C 1
ATOM 794 O O . GLY A 1 110 ? 5.455 -13.760 -9.349 1.00 94.38 110 GLY A O 1
ATOM 795 N N . GLN A 1 111 ? 3.876 -12.244 -9.803 1.00 95.06 111 GLN A N 1
ATOM 796 C CA . GLN A 1 111 ? 4.732 -11.483 -10.725 1.00 95.06 111 GLN A CA 1
ATOM 797 C C . GLN A 1 111 ? 5.794 -10.679 -9.975 1.00 95.06 111 GLN A C 1
ATOM 799 O O . GLN A 1 111 ? 6.951 -10.668 -10.394 1.00 95.06 111 GLN A O 1
ATOM 804 N N . ILE A 1 112 ? 5.419 -10.035 -8.869 1.00 93.81 112 ILE A N 1
ATOM 805 C CA . ILE A 1 112 ? 6.338 -9.248 -8.036 1.00 93.81 112 ILE A CA 1
ATOM 806 C C . ILE A 1 112 ? 7.454 -10.136 -7.466 1.00 93.81 112 ILE A C 1
ATOM 808 O O . ILE A 1 112 ? 8.611 -9.727 -7.482 1.00 93.81 112 ILE A O 1
ATOM 812 N N . GLU A 1 113 ? 7.147 -11.372 -7.065 1.00 91.75 113 GLU A N 1
ATOM 813 C CA . GLU A 1 113 ? 8.133 -12.345 -6.566 1.00 91.75 113 GLU A CA 1
ATOM 814 C C . GLU A 1 113 ? 9.198 -12.724 -7.612 1.00 91.75 113 GLU A C 1
ATOM 816 O O . GLU A 1 113 ? 10.295 -13.153 -7.263 1.00 91.75 113 GLU A O 1
ATOM 821 N N . THR A 1 114 ? 8.924 -12.523 -8.907 1.00 94.25 114 THR A N 1
ATOM 822 C CA . THR A 1 114 ? 9.923 -12.781 -9.958 1.00 94.25 114 THR A CA 1
ATOM 823 C C . THR A 1 114 ? 10.981 -11.687 -10.094 1.00 94.25 114 THR A C 1
ATOM 825 O O . THR A 1 114 ? 11.943 -11.877 -10.840 1.00 94.25 114 THR A O 1
ATOM 828 N N . ILE A 1 115 ? 10.809 -10.537 -9.436 1.00 94.06 115 ILE A N 1
ATOM 829 C CA . ILE A 1 115 ? 11.810 -9.469 -9.435 1.00 94.06 115 ILE A CA 1
ATOM 830 C C . ILE A 1 115 ? 12.985 -9.919 -8.550 1.00 94.06 115 ILE A C 1
ATOM 832 O O . ILE A 1 115 ? 12.750 -10.346 -7.418 1.00 94.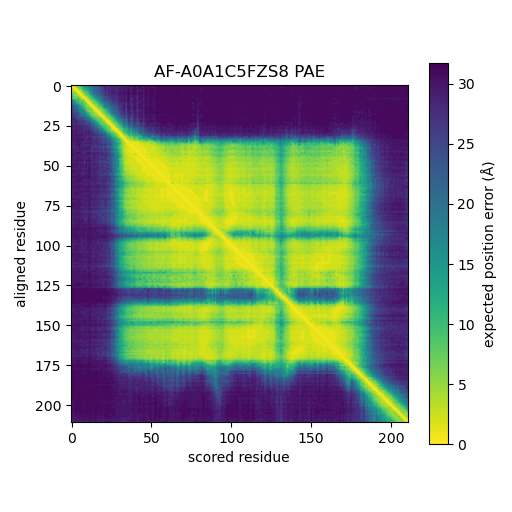06 115 ILE A O 1
ATOM 836 N N . PRO A 1 116 ? 14.247 -9.819 -9.015 1.00 89.38 116 PRO A N 1
ATOM 837 C CA . PRO A 1 116 ? 15.406 -10.147 -8.190 1.00 89.38 116 PRO A CA 1
ATOM 838 C C . PRO A 1 116 ? 15.378 -9.407 -6.848 1.00 89.38 116 PRO A C 1
ATOM 840 O O . PRO A 1 116 ? 15.100 -8.208 -6.809 1.00 89.38 116 PRO A O 1
ATOM 843 N N . ARG A 1 117 ? 15.695 -10.108 -5.749 1.00 84.25 117 ARG A N 1
ATOM 844 C CA . ARG A 1 117 ? 15.555 -9.581 -4.377 1.00 84.25 117 ARG A CA 1
ATOM 845 C C . ARG A 1 117 ? 16.247 -8.220 -4.191 1.00 84.25 117 ARG A C 1
ATOM 847 O O . ARG A 1 117 ? 15.602 -7.283 -3.738 1.00 84.25 117 ARG A O 1
ATOM 854 N N . GLY A 1 118 ? 17.496 -8.081 -4.643 1.00 80.44 118 GLY A N 1
ATOM 855 C CA . GLY A 1 118 ? 18.254 -6.823 -4.543 1.00 80.44 118 GLY A CA 1
ATOM 856 C C . GLY A 1 118 ? 17.737 -5.676 -5.425 1.00 80.44 118 GLY A C 1
ATOM 857 O O . GLY A 1 118 ? 18.156 -4.537 -5.251 1.00 80.44 118 GLY A O 1
ATOM 858 N N . SER A 1 119 ? 16.828 -5.957 -6.361 1.00 83.69 119 SER A N 1
ATOM 859 C CA . SER A 1 119 ? 16.229 -4.976 -7.277 1.00 83.69 119 SER A CA 1
ATOM 860 C C . SER A 1 119 ? 14.781 -4.634 -6.924 1.00 83.69 119 SER A C 1
ATOM 862 O O . SER A 1 119 ? 14.258 -3.617 -7.383 1.00 83.69 119 SER A O 1
ATOM 864 N N . ALA A 1 120 ? 14.113 -5.481 -6.139 1.00 84.44 120 ALA A N 1
ATOM 865 C CA . ALA A 1 120 ? 12.787 -5.213 -5.605 1.00 84.44 120 ALA A CA 1
ATOM 866 C C . ALA A 1 120 ? 12.896 -4.218 -4.444 1.00 84.44 120 ALA A C 1
ATOM 868 O O . ALA A 1 120 ? 13.690 -4.428 -3.532 1.00 84.44 120 ALA A O 1
ATOM 869 N N . SER A 1 121 ? 12.059 -3.177 -4.410 1.00 83.94 121 SER A N 1
ATOM 870 C CA . SER A 1 121 ? 12.144 -2.144 -3.363 1.00 83.94 121 SER A CA 1
ATOM 871 C C . SER A 1 121 ? 12.014 -2.721 -1.946 1.00 83.94 121 SER A C 1
ATOM 873 O O . SER A 1 121 ? 12.741 -2.309 -1.050 1.00 83.94 121 SER A O 1
ATOM 875 N N . ALA A 1 122 ? 11.146 -3.721 -1.742 1.00 80.75 122 ALA A N 1
ATOM 876 C CA . ALA A 1 122 ? 11.019 -4.414 -0.456 1.00 80.75 122 ALA A CA 1
ATOM 877 C C . ALA A 1 122 ? 12.250 -5.275 -0.120 1.00 80.75 122 ALA A C 1
ATOM 879 O O . ALA A 1 122 ? 12.700 -5.267 1.020 1.00 80.75 122 ALA A O 1
ATOM 880 N N . GLY A 1 123 ? 12.819 -5.981 -1.102 1.00 80.44 123 GLY A N 1
ATOM 881 C CA . GLY A 1 123 ? 14.022 -6.789 -0.900 1.00 80.44 123 GLY A CA 1
ATOM 882 C C . GLY A 1 123 ? 15.247 -5.926 -0.604 1.00 80.44 123 GLY A C 1
ATOM 883 O O . GLY A 1 123 ? 15.941 -6.184 0.368 1.00 80.44 123 GLY A O 1
ATOM 884 N N . HIS A 1 124 ? 15.426 -4.819 -1.327 1.00 79.94 124 HIS A N 1
ATOM 885 C CA . HIS A 1 124 ? 16.473 -3.831 -1.063 1.00 79.94 124 HIS A CA 1
ATOM 886 C C . HIS A 1 124 ? 16.391 -3.250 0.360 1.00 79.94 124 HIS A C 1
ATOM 888 O O . HIS A 1 124 ? 17.408 -3.095 1.031 1.00 79.94 124 HIS A O 1
ATOM 894 N N . LEU A 1 125 ? 15.182 -2.961 0.858 1.00 82.50 125 LEU A N 1
ATOM 895 C CA . LEU A 1 125 ? 14.984 -2.491 2.235 1.00 82.50 125 LEU A CA 1
ATOM 896 C C . LEU A 1 125 ? 15.292 -3.555 3.299 1.00 82.50 125 LEU A C 1
ATOM 898 O O . LEU A 1 125 ? 15.705 -3.202 4.406 1.00 82.50 125 LEU A O 1
ATOM 902 N N . LEU A 1 126 ? 15.060 -4.832 2.991 1.00 79.69 126 LEU A N 1
ATOM 903 C CA . LEU A 1 126 ? 15.336 -5.949 3.897 1.00 79.69 126 LEU A CA 1
ATOM 904 C C . LEU A 1 126 ? 16.825 -6.333 3.893 1.00 79.69 126 LEU A C 1
ATOM 906 O O . LEU A 1 126 ? 17.387 -6.552 4.966 1.00 79.69 126 LEU A O 1
ATOM 910 N N . ASP A 1 127 ? 17.458 -6.338 2.717 1.00 75.94 127 ASP A N 1
ATOM 911 C CA . ASP A 1 127 ? 18.875 -6.663 2.507 1.00 75.94 127 ASP A CA 1
ATOM 912 C C . ASP A 1 127 ? 19.815 -5.523 2.940 1.00 75.94 127 ASP A C 1
ATOM 914 O O . ASP A 1 127 ? 20.980 -5.770 3.257 1.00 75.94 127 ASP A O 1
ATOM 918 N N . GLY A 1 128 ? 19.323 -4.277 2.980 1.00 65.19 128 GLY A N 1
ATOM 919 C CA . GLY A 1 128 ? 20.060 -3.123 3.491 1.00 65.19 128 GLY A CA 1
ATOM 920 C C . GLY A 1 128 ? 20.469 -3.331 4.951 1.00 65.19 128 GLY A C 1
ATOM 921 O O . GLY A 1 128 ? 19.665 -3.168 5.878 1.00 65.19 128 GLY A O 1
ATOM 922 N N . LEU A 1 129 ? 21.729 -3.712 5.170 1.00 51.19 129 LEU A N 1
ATOM 923 C CA . LEU A 1 129 ? 22.355 -3.694 6.489 1.00 51.19 129 LEU A CA 1
ATOM 924 C C . LEU A 1 129 ? 22.262 -2.264 7.052 1.00 51.19 129 LEU A C 1
ATOM 926 O O . LEU A 1 129 ? 22.412 -1.311 6.287 1.00 51.19 129 LEU A O 1
ATOM 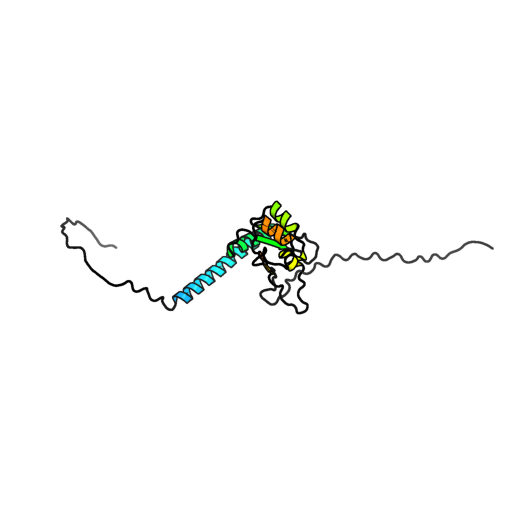930 N N . PRO A 1 130 ? 22.008 -2.077 8.360 1.00 55.78 130 PRO A N 1
ATOM 931 C CA . PRO A 1 130 ? 22.290 -0.788 8.975 1.00 55.78 130 PRO A CA 1
ATOM 932 C C . PRO A 1 130 ? 23.756 -0.459 8.680 1.00 55.78 130 PRO A C 1
ATOM 934 O O . PRO A 1 130 ? 24.633 -1.295 8.920 1.00 55.78 130 PRO A O 1
ATOM 937 N N . GLU A 1 131 ? 24.018 0.719 8.113 1.00 51.66 131 GLU A N 1
ATOM 938 C CA . GLU A 1 131 ? 25.390 1.173 7.898 1.00 51.66 131 GLU A CA 1
ATOM 939 C C . GLU A 1 131 ? 26.147 1.081 9.237 1.00 51.66 131 GLU A C 1
ATOM 941 O O . GLU A 1 131 ? 25.544 1.309 10.291 1.00 51.66 131 GLU A O 1
ATOM 946 N N . PRO A 1 132 ? 27.446 0.733 9.248 1.00 50.09 132 PRO A N 1
ATOM 947 C CA . PRO A 1 132 ? 28.215 0.514 10.477 1.00 50.09 132 PRO A CA 1
ATOM 948 C C . PRO A 1 132 ? 28.260 1.730 11.425 1.00 50.09 132 PRO A C 1
ATOM 950 O O . PRO A 1 132 ? 28.633 1.570 12.584 1.00 50.09 132 PRO A O 1
ATOM 953 N N . ASP A 1 133 ? 27.832 2.909 10.961 1.00 56.56 133 ASP A N 1
ATOM 954 C CA . ASP A 1 133 ? 27.636 4.134 11.752 1.00 56.56 133 ASP A CA 1
ATOM 955 C C . ASP A 1 133 ? 26.227 4.265 12.384 1.00 56.56 133 ASP A C 1
ATOM 957 O O . ASP A 1 133 ? 25.899 5.279 12.999 1.00 56.56 133 ASP A O 1
ATOM 961 N N . GLY A 1 134 ? 25.379 3.237 12.263 1.00 54.66 134 GLY A N 1
ATOM 962 C CA . GLY A 1 134 ? 24.004 3.230 12.769 1.00 54.66 134 GLY A CA 1
ATOM 963 C C . GLY A 1 134 ? 23.039 4.090 11.951 1.00 54.66 134 GLY A C 1
ATOM 964 O O . GLY A 1 134 ? 21.999 4.501 12.472 1.00 54.66 134 GLY A O 1
ATOM 965 N N . ASP A 1 135 ? 23.383 4.394 10.696 1.00 56.19 135 ASP A N 1
ATOM 966 C CA . ASP A 1 135 ? 22.585 5.299 9.876 1.00 56.19 135 ASP A CA 1
ATOM 967 C C . ASP A 1 135 ? 21.273 4.641 9.420 1.00 56.19 135 ASP A C 1
ATOM 969 O O . ASP A 1 135 ? 21.189 3.428 9.191 1.00 56.19 135 ASP A O 1
ATOM 973 N N . ARG A 1 136 ? 20.210 5.450 9.355 1.00 62.59 136 ARG A N 1
ATOM 974 C CA . ARG A 1 136 ? 18.844 4.970 9.091 1.00 62.59 136 ARG A CA 1
ATOM 975 C C . ARG A 1 136 ? 18.773 4.274 7.731 1.00 62.59 136 ARG A C 1
ATOM 977 O O . ARG A 1 136 ? 19.258 4.810 6.740 1.00 62.59 136 ARG A O 1
ATOM 984 N N . ARG A 1 137 ? 18.048 3.149 7.655 1.00 69.81 137 ARG A N 1
ATOM 985 C CA . ARG A 1 137 ? 17.662 2.554 6.364 1.00 69.81 137 ARG A CA 1
ATOM 986 C C . ARG A 1 137 ? 16.947 3.607 5.513 1.00 69.81 137 ARG A C 1
ATOM 988 O O . ARG A 1 137 ? 15.943 4.175 5.950 1.00 69.81 137 ARG A O 1
ATOM 995 N N . ALA A 1 138 ? 17.491 3.877 4.329 1.00 75.31 138 ALA A N 1
ATOM 996 C CA . ALA A 1 138 ? 16.963 4.881 3.418 1.00 75.31 138 ALA A CA 1
ATOM 997 C C . ALA A 1 138 ? 15.653 4.410 2.776 1.00 75.31 138 ALA A C 1
ATOM 999 O O . ALA A 1 138 ? 15.496 3.236 2.444 1.00 75.31 138 ALA A O 1
ATOM 1000 N N . ASP A 1 139 ? 14.726 5.344 2.581 1.00 85.44 139 ASP A N 1
ATOM 1001 C CA . ASP A 1 139 ? 13.519 5.100 1.799 1.00 85.44 139 ASP A CA 1
ATOM 1002 C C . ASP A 1 139 ? 13.907 4.860 0.332 1.00 85.44 139 ASP A C 1
ATOM 1004 O O . ASP A 1 139 ? 14.789 5.532 -0.209 1.00 85.44 139 ASP A O 1
ATOM 1008 N N . VAL A 1 140 ? 13.228 3.927 -0.333 1.00 88.44 140 VAL A N 1
ATOM 1009 C CA . VAL A 1 140 ? 13.458 3.619 -1.750 1.00 88.44 140 VAL A CA 1
ATOM 1010 C C . VAL A 1 140 ? 12.358 4.281 -2.565 1.00 88.44 140 VAL A C 1
ATOM 1012 O O . VAL A 1 140 ? 11.177 3.999 -2.370 1.00 88.44 140 VAL A O 1
ATOM 1015 N N . THR A 1 141 ? 12.736 5.172 -3.480 1.00 91.12 141 THR A N 1
ATOM 1016 C CA . THR A 1 141 ? 11.796 5.877 -4.361 1.00 91.12 141 THR A CA 1
ATOM 1017 C C . THR A 1 141 ? 12.211 5.679 -5.808 1.00 91.12 141 THR A C 1
ATOM 1019 O O . THR A 1 141 ? 13.337 6.010 -6.164 1.00 91.12 141 THR A O 1
ATOM 1022 N N . HIS A 1 142 ? 11.278 5.210 -6.632 1.00 91.69 142 HIS A N 1
ATOM 1023 C CA . HIS A 1 142 ? 11.421 5.135 -8.083 1.00 91.69 142 HIS A CA 1
ATOM 1024 C C . HIS A 1 142 ? 10.328 6.002 -8.719 1.00 91.69 142 HIS A C 1
ATOM 1026 O O . HIS A 1 142 ? 9.195 5.528 -8.859 1.00 91.69 142 HIS A O 1
ATOM 1032 N N . PRO A 1 143 ? 10.582 7.294 -9.000 1.00 92.62 143 PRO A N 1
ATOM 1033 C CA . PRO A 1 143 ? 9.567 8.203 -9.531 1.00 92.62 143 PRO A CA 1
ATOM 1034 C C . PRO A 1 143 ? 9.199 7.930 -10.997 1.00 92.62 143 PRO A C 1
ATOM 1036 O O . PRO A 1 143 ? 8.103 8.310 -11.409 1.00 92.62 143 PRO A O 1
ATOM 1039 N N . ASP A 1 144 ? 10.083 7.293 -11.773 1.00 94.19 144 ASP A N 1
ATOM 1040 C CA . ASP A 1 144 ? 9.834 6.910 -13.168 1.00 94.19 144 ASP A CA 1
ATOM 1041 C C . ASP A 1 144 ? 10.478 5.553 -13.465 1.00 94.19 144 ASP A C 1
ATOM 1043 O O . ASP A 1 144 ? 11.563 5.446 -14.040 1.00 94.19 144 ASP A O 1
ATOM 1047 N N . ILE A 1 145 ? 9.762 4.491 -13.103 1.00 93.69 145 ILE A N 1
ATOM 1048 C CA . ILE A 1 145 ? 10.228 3.112 -13.269 1.00 93.69 145 ILE A CA 1
ATOM 1049 C C . ILE A 1 145 ? 10.593 2.821 -14.733 1.00 93.69 145 ILE A C 1
ATOM 1051 O O . ILE A 1 145 ? 11.539 2.085 -14.998 1.00 93.69 145 ILE A O 1
ATOM 1055 N N . ALA A 1 146 ? 9.869 3.387 -15.702 1.00 92.75 146 ALA A N 1
ATOM 1056 C CA . ALA A 1 146 ? 10.136 3.124 -17.113 1.00 92.75 146 ALA A CA 1
ATOM 1057 C C . ALA A 1 146 ? 11.438 3.788 -17.598 1.00 92.75 146 ALA A C 1
ATOM 1059 O O . ALA A 1 146 ? 12.141 3.202 -18.428 1.00 92.75 146 ALA A O 1
ATOM 1060 N N . GLY A 1 147 ? 11.738 4.989 -17.094 1.00 90.81 147 GLY A N 1
ATOM 1061 C CA . GLY A 1 147 ? 12.900 5.797 -17.472 1.00 90.81 147 GLY A CA 1
ATOM 1062 C C . GLY A 1 147 ? 14.177 5.531 -16.670 1.00 90.81 147 GLY A C 1
ATOM 1063 O O . GLY A 1 147 ? 15.259 5.923 -17.110 1.00 90.81 147 GLY A O 1
ATOM 1064 N N . GLU A 1 148 ? 14.094 4.857 -15.523 1.00 91.38 148 GLU A N 1
ATOM 1065 C CA . GLU A 1 148 ? 15.254 4.570 -14.672 1.00 91.38 148 GLU A CA 1
ATOM 1066 C C . GLU A 1 148 ? 16.169 3.490 -15.278 1.00 91.38 148 GLU A C 1
ATOM 1068 O O . GLU A 1 148 ? 15.869 2.295 -15.272 1.00 91.38 148 GLU A O 1
ATOM 1073 N N . ALA A 1 149 ? 17.317 3.923 -15.811 1.00 85.38 149 ALA A N 1
ATOM 1074 C CA . ALA A 1 149 ? 18.271 3.056 -16.509 1.00 85.38 149 ALA A CA 1
ATOM 1075 C C . ALA A 1 149 ? 18.974 2.045 -15.587 1.00 85.38 149 ALA A C 1
ATOM 1077 O O . ALA A 1 149 ? 19.268 0.931 -16.021 1.00 85.38 149 ALA A O 1
ATOM 1078 N N . ASP A 1 150 ? 19.198 2.425 -14.328 1.00 86.88 150 ASP A N 1
ATOM 1079 C CA . ASP A 1 150 ? 19.859 1.588 -13.320 1.00 86.88 150 ASP A CA 1
ATOM 1080 C C . ASP A 1 150 ? 18.906 0.550 -12.702 1.00 86.88 150 ASP A C 1
ATOM 1082 O O . ASP A 1 150 ? 19.328 -0.322 -11.941 1.00 86.88 150 ASP A O 1
ATOM 1086 N N . LEU A 1 151 ? 17.614 0.615 -13.044 1.00 89.62 151 LEU A N 1
ATOM 1087 C CA . LEU A 1 151 ? 16.613 -0.317 -12.555 1.00 89.62 151 LEU A CA 1
ATOM 1088 C C . LEU A 1 151 ? 16.628 -1.618 -13.362 1.00 89.62 151 LEU A C 1
ATOM 1090 O O . LEU A 1 151 ? 16.628 -1.623 -14.604 1.00 89.62 151 LEU A O 1
ATOM 1094 N N . ASP A 1 152 ? 16.573 -2.735 -12.638 1.00 92.62 152 ASP A N 1
ATOM 1095 C CA . ASP A 1 152 ? 16.596 -4.067 -13.230 1.00 92.62 152 ASP A CA 1
ATOM 1096 C C . ASP A 1 152 ? 15.505 -4.217 -14.315 1.00 92.62 152 ASP A C 1
ATOM 1098 O O . ASP A 1 152 ? 14.345 -3.839 -14.088 1.00 92.62 152 ASP A O 1
ATOM 1102 N N . PRO A 1 153 ? 15.838 -4.763 -15.504 1.00 94.00 153 PRO A N 1
ATOM 1103 C CA . PRO A 1 153 ? 14.873 -4.940 -16.587 1.00 94.00 153 PRO A CA 1
ATOM 1104 C C . PRO A 1 153 ? 13.611 -5.698 -16.163 1.00 94.00 153 PRO A C 1
ATOM 1106 O O . PRO A 1 153 ? 12.523 -5.397 -16.658 1.00 94.00 153 PRO A O 1
ATOM 1109 N N . ARG A 1 154 ? 13.733 -6.648 -15.227 1.00 95.00 154 ARG A N 1
ATOM 1110 C CA . ARG A 1 154 ? 12.613 -7.426 -14.701 1.00 95.00 154 ARG A CA 1
ATOM 1111 C C . ARG A 1 154 ? 11.686 -6.583 -13.838 1.00 95.00 154 ARG A C 1
ATOM 1113 O O . ARG A 1 154 ? 10.472 -6.738 -13.941 1.00 95.00 154 ARG A O 1
ATOM 1120 N N . HIS A 1 155 ? 12.228 -5.668 -13.032 1.00 94.38 155 HIS A N 1
ATOM 1121 C CA . HIS A 1 155 ? 11.413 -4.724 -12.264 1.00 94.38 155 HIS A CA 1
ATOM 1122 C C . HIS A 1 155 ? 10.595 -3.849 -13.227 1.00 94.38 155 HIS A C 1
ATOM 1124 O O . HIS A 1 155 ? 9.375 -3.748 -13.085 1.00 94.38 155 HIS A O 1
ATOM 1130 N N . ARG A 1 156 ? 11.228 -3.320 -14.281 1.00 95.25 156 ARG A N 1
ATOM 1131 C CA . ARG A 1 156 ? 10.545 -2.517 -15.312 1.00 95.25 156 ARG A CA 1
ATOM 1132 C C . ARG A 1 156 ? 9.453 -3.295 -16.047 1.00 95.25 156 ARG A C 1
ATOM 1134 O O . ARG A 1 156 ? 8.356 -2.775 -16.239 1.00 95.25 156 ARG A O 1
ATOM 1141 N N . GLU A 1 157 ? 9.719 -4.548 -16.414 1.00 96.25 157 GLU A N 1
ATOM 1142 C CA . GLU A 1 157 ? 8.740 -5.434 -17.059 1.00 96.25 157 GLU A CA 1
ATOM 1143 C C . GLU A 1 157 ? 7.514 -5.683 -16.168 1.00 96.25 157 GLU A C 1
ATOM 1145 O O . GLU A 1 157 ? 6.373 -5.528 -16.613 1.00 96.25 157 GLU A O 1
ATOM 1150 N N . VAL A 1 158 ? 7.737 -6.051 -14.902 1.00 96.75 158 VAL A N 1
ATOM 1151 C CA . VAL A 1 158 ? 6.657 -6.335 -13.948 1.00 96.75 158 VAL A CA 1
ATOM 1152 C C . VAL A 1 158 ? 5.850 -5.072 -13.659 1.00 96.75 158 VAL A C 1
ATOM 1154 O O . VAL A 1 158 ? 4.620 -5.118 -13.687 1.00 96.75 158 VAL A O 1
ATOM 1157 N N . ALA A 1 159 ? 6.512 -3.933 -13.460 1.00 95.38 159 ALA A N 1
ATOM 1158 C CA . ALA A 1 159 ? 5.845 -2.654 -13.261 1.00 95.38 159 ALA A CA 1
ATOM 1159 C C . ALA A 1 159 ? 4.973 -2.272 -14.464 1.00 95.38 159 ALA A C 1
ATOM 1161 O O . ALA A 1 159 ? 3.790 -1.984 -14.285 1.00 95.38 159 ALA A O 1
ATOM 1162 N N . ALA A 1 160 ? 5.496 -2.375 -15.691 1.00 96.44 160 ALA A N 1
ATOM 1163 C CA . ALA A 1 160 ? 4.726 -2.113 -16.907 1.00 96.44 160 AL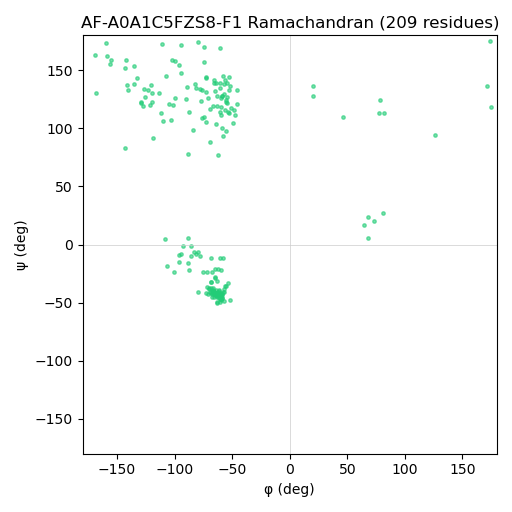A A CA 1
ATOM 1164 C C . ALA A 1 160 ? 3.509 -3.045 -17.034 1.00 96.44 160 ALA A C 1
ATOM 1166 O O . ALA A 1 160 ? 2.414 -2.597 -17.378 1.00 96.44 160 ALA A O 1
ATOM 1167 N N . ARG A 1 161 ? 3.671 -4.333 -16.707 1.00 95.62 161 ARG A N 1
ATOM 1168 C CA . ARG A 1 161 ? 2.590 -5.327 -16.757 1.00 95.62 161 ARG A CA 1
ATOM 1169 C C . ARG A 1 161 ? 1.491 -5.065 -15.730 1.00 95.62 161 ARG A C 1
ATOM 1171 O O . ARG A 1 161 ? 0.319 -5.289 -16.024 1.00 95.62 161 ARG A O 1
ATOM 1178 N N . LEU A 1 162 ? 1.867 -4.615 -14.536 1.00 95.19 162 LEU A N 1
ATOM 1179 C CA . LEU A 1 162 ? 0.935 -4.301 -13.453 1.00 95.19 162 LEU A CA 1
ATOM 1180 C C . LEU A 1 162 ? 0.379 -2.868 -13.544 1.00 95.19 162 LEU A C 1
ATOM 1182 O O . LEU A 1 162 ? -0.584 -2.546 -12.845 1.00 95.19 162 LEU A O 1
ATOM 1186 N N . GLY A 1 163 ? 0.934 -2.027 -14.421 1.00 95.44 163 GLY A N 1
ATOM 1187 C CA . GLY A 1 163 ? 0.528 -0.633 -14.614 1.00 95.44 163 GLY A CA 1
ATOM 1188 C C . GLY A 1 163 ? 1.109 0.337 -13.581 1.00 95.44 163 GLY A C 1
ATOM 1189 O O . GLY A 1 163 ? 0.483 1.352 -13.284 1.00 95.44 163 GLY A O 1
ATOM 1190 N N . PHE A 1 164 ? 2.274 0.030 -13.007 1.00 93.44 164 PHE A N 1
ATOM 1191 C CA . PHE A 1 164 ? 3.008 0.927 -12.115 1.00 93.44 164 PHE A CA 1
ATOM 1192 C C . PHE A 1 164 ? 3.986 1.798 -12.903 1.00 93.44 164 PHE A C 1
ATOM 1194 O O . PHE A 1 164 ? 4.840 1.285 -13.621 1.00 93.44 164 PHE A O 1
ATOM 1201 N N . SER A 1 165 ? 3.877 3.116 -12.741 1.00 93.75 165 SER A N 1
ATOM 1202 C CA . SER A 1 165 ? 4.838 4.082 -13.302 1.00 93.75 165 SER A CA 1
ATOM 1203 C C . SER A 1 165 ? 5.844 4.578 -12.267 1.00 93.75 165 SER A C 1
ATOM 1205 O O . SER A 1 165 ? 6.938 4.986 -12.630 1.00 93.75 165 SER A O 1
ATOM 1207 N N . ALA A 1 166 ? 5.482 4.512 -10.987 1.00 93.75 166 ALA A N 1
ATOM 1208 C CA . ALA A 1 166 ? 6.316 4.915 -9.870 1.00 93.75 166 ALA A CA 1
ATOM 1209 C C . ALA A 1 166 ? 6.123 3.956 -8.693 1.00 93.75 166 ALA A C 1
ATOM 1211 O O . ALA A 1 166 ? 5.090 3.286 -8.589 1.00 93.75 166 ALA A O 1
ATOM 1212 N N . SER A 1 167 ? 7.098 3.912 -7.793 1.00 91.94 167 SER A N 1
ATOM 1213 C CA . SER A 1 167 ? 6.997 3.186 -6.532 1.00 91.94 167 SER A CA 1
ATOM 1214 C C . SER A 1 167 ? 7.704 3.934 -5.409 1.00 91.94 167 SER A C 1
ATOM 1216 O O . SER A 1 167 ? 8.640 4.701 -5.632 1.00 91.94 167 SER A O 1
ATOM 1218 N N . TYR A 1 168 ? 7.226 3.715 -4.192 1.00 91.62 168 TYR A N 1
ATOM 1219 C CA . TYR A 1 168 ? 7.817 4.242 -2.974 1.00 91.62 168 TYR A CA 1
ATOM 1220 C C . TYR A 1 168 ? 7.736 3.166 -1.899 1.00 91.62 168 TYR A C 1
ATOM 1222 O O . TYR A 1 168 ? 6.686 2.545 -1.718 1.00 91.62 168 TYR A O 1
ATOM 1230 N N . ALA A 1 169 ? 8.843 2.936 -1.204 1.00 91.19 169 ALA A N 1
ATOM 1231 C CA . ALA A 1 169 ? 8.942 1.957 -0.141 1.00 91.19 169 ALA A CA 1
ATOM 1232 C C . ALA A 1 169 ? 9.688 2.552 1.055 1.00 91.19 169 ALA A C 1
ATOM 1234 O O . ALA A 1 169 ? 10.702 3.234 0.907 1.00 91.19 169 ALA A O 1
ATOM 1235 N N . VAL A 1 170 ? 9.177 2.260 2.249 1.00 88.62 170 VAL A N 1
ATOM 1236 C CA . VAL A 1 170 ? 9.684 2.790 3.518 1.00 88.62 170 VAL A CA 1
ATOM 1237 C C . VAL A 1 170 ? 9.965 1.636 4.468 1.00 88.62 170 VAL A C 1
ATOM 1239 O O . VAL A 1 170 ? 9.097 0.773 4.632 1.00 88.62 170 VAL A O 1
ATOM 1242 N N . PRO A 1 171 ? 11.126 1.617 5.141 1.00 87.62 171 PRO A N 1
ATOM 1243 C CA . PRO A 1 171 ? 11.372 0.666 6.209 1.00 87.62 171 PRO A CA 1
ATOM 1244 C C . PRO A 1 171 ? 10.518 1.017 7.436 1.00 87.62 171 PRO A C 1
ATOM 1246 O O . PRO A 1 171 ? 10.566 2.133 7.964 1.00 87.62 171 PRO A O 1
ATOM 1249 N N . LEU A 1 172 ? 9.749 0.041 7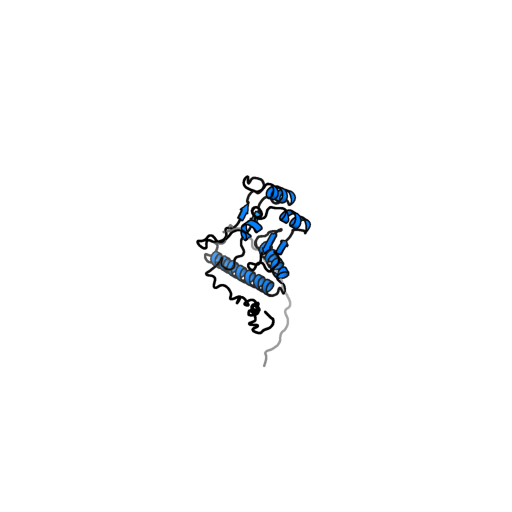.919 1.00 82.75 172 LEU A N 1
ATOM 1250 C CA . LEU A 1 172 ? 8.975 0.144 9.156 1.00 82.75 172 LEU A CA 1
ATOM 1251 C C . LEU A 1 172 ? 9.841 -0.301 10.339 1.00 82.75 172 LEU A C 1
ATOM 1253 O O . LEU A 1 172 ? 9.731 -1.425 10.819 1.00 82.75 172 LEU A O 1
ATOM 1257 N N . ASP A 1 173 ? 10.738 0.581 10.774 1.00 74.00 173 ASP A N 1
ATOM 1258 C CA . ASP A 1 173 ? 11.623 0.337 11.916 1.00 74.00 173 ASP A CA 1
ATOM 1259 C C . ASP A 1 173 ? 11.076 1.032 13.183 1.00 74.00 173 ASP A C 1
ATOM 1261 O O . ASP A 1 173 ? 10.838 2.247 13.149 1.00 74.00 173 ASP A O 1
ATOM 1265 N N . PRO A 1 174 ? 10.884 0.319 14.314 1.00 65.25 174 PRO A N 1
ATOM 1266 C CA . PRO A 1 174 ? 10.472 0.937 15.578 1.00 65.25 174 PRO A CA 1
ATOM 1267 C C . PRO A 1 174 ? 11.461 2.000 16.096 1.00 65.25 174 PRO A C 1
ATOM 1269 O O . PRO A 1 174 ? 11.062 2.891 16.846 1.00 65.25 174 PRO A O 1
ATOM 1272 N N . CYS A 1 175 ? 12.729 1.956 15.676 1.00 62.62 175 CYS A N 1
ATOM 1273 C CA . CYS A 1 175 ? 13.785 2.892 16.075 1.00 62.62 175 CYS A CA 1
ATOM 1274 C C . CYS A 1 175 ? 13.839 4.165 15.226 1.00 62.62 175 CYS A C 1
ATOM 1276 O O . CYS A 1 175 ? 14.641 5.066 15.481 1.00 62.62 175 CYS A O 1
ATOM 1278 N N . ARG A 1 176 ? 12.974 4.289 14.214 1.00 62.19 176 ARG A N 1
ATOM 1279 C CA . ARG A 1 176 ? 13.017 5.406 13.261 1.00 62.19 176 ARG A CA 1
ATOM 1280 C C . ARG A 1 176 ? 12.714 6.757 13.934 1.00 62.19 176 ARG A C 1
ATOM 1282 O O . ARG A 1 176 ? 13.267 7.782 13.519 1.00 62.19 176 ARG A O 1
ATOM 1289 N N . THR A 1 177 ? 11.913 6.750 15.005 1.00 54.81 177 THR A N 1
ATOM 1290 C CA . THR A 1 177 ? 11.370 7.937 15.698 1.00 54.81 177 THR A CA 1
ATOM 1291 C C . THR A 1 177 ? 11.968 8.251 17.082 1.00 54.81 177 THR A C 1
ATOM 1293 O O . THR A 1 177 ? 11.517 9.204 17.713 1.00 54.81 177 THR A O 1
ATOM 1296 N N . GLY A 1 178 ? 12.988 7.531 17.570 1.00 54.84 178 GLY A N 1
ATOM 1297 C CA . GLY A 1 178 ? 13.607 7.827 18.874 1.00 54.84 178 GLY A CA 1
ATOM 1298 C C . GLY A 1 178 ? 14.660 6.806 19.325 1.00 54.84 178 GLY A C 1
ATOM 1299 O O . GLY A 1 178 ? 14.862 5.806 18.640 1.00 54.84 178 GLY A O 1
ATOM 1300 N N . PRO A 1 179 ? 15.350 7.040 20.460 1.00 50.56 179 PRO A N 1
ATOM 1301 C CA . PRO A 1 179 ? 16.317 6.087 20.991 1.00 50.56 179 PRO A CA 1
ATOM 1302 C C . PRO A 1 179 ? 15.610 4.781 21.356 1.00 50.56 179 PRO A C 1
ATOM 1304 O O . PRO A 1 179 ? 14.711 4.748 22.197 1.00 50.56 179 PRO A O 1
ATOM 1307 N N . CYS A 1 180 ? 16.029 3.700 20.710 1.00 53.75 180 CYS A N 1
ATOM 1308 C CA . CYS A 1 180 ? 15.518 2.374 20.990 1.00 53.75 180 CYS A CA 1
ATOM 1309 C C . CYS A 1 180 ? 16.124 1.828 22.279 1.00 53.75 180 CYS A C 1
ATOM 1311 O O . CYS A 1 180 ? 17.279 1.409 22.310 1.00 53.75 180 CYS A O 1
ATOM 1313 N N . THR A 1 181 ? 15.313 1.735 23.329 1.00 51.34 181 THR A N 1
ATOM 1314 C CA . THR A 1 181 ? 15.450 0.596 24.236 1.00 51.34 181 THR A CA 1
ATOM 1315 C C . THR A 1 181 ? 14.858 -0.573 23.471 1.00 51.34 181 THR A C 1
ATOM 1317 O O . THR A 1 181 ? 13.652 -0.568 23.223 1.00 51.34 181 THR A O 1
ATOM 1320 N N . ALA A 1 182 ? 15.687 -1.524 23.034 1.00 43.97 182 ALA A N 1
ATOM 1321 C CA . ALA A 1 182 ? 15.186 -2.761 22.446 1.00 43.97 182 ALA A CA 1
ATOM 1322 C C . ALA A 1 182 ? 14.054 -3.278 23.352 1.00 43.97 182 ALA A C 1
ATOM 1324 O O . ALA A 1 182 ? 14.300 -3.452 24.554 1.00 43.97 182 ALA A O 1
ATOM 1325 N N . PRO A 1 183 ? 12.812 -3.444 22.855 1.00 42.34 183 PRO A N 1
ATOM 1326 C CA . PRO A 1 183 ? 11.787 -4.076 23.660 1.00 42.34 183 PRO A CA 1
ATOM 1327 C C . PRO A 1 183 ? 12.368 -5.420 24.068 1.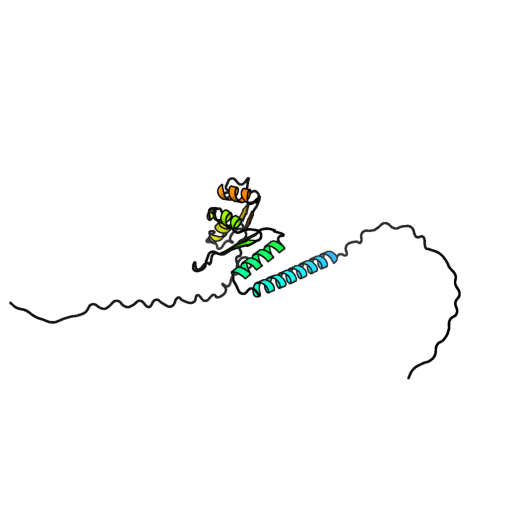00 42.34 183 PRO A C 1
ATOM 1329 O O . PRO A 1 183 ? 12.866 -6.162 23.222 1.00 42.34 183 PRO A O 1
ATOM 1332 N N . GLY A 1 184 ? 12.403 -5.664 25.376 1.00 40.72 184 GLY A N 1
ATOM 1333 C CA . GLY A 1 184 ? 12.915 -6.891 25.957 1.00 40.72 184 GLY A CA 1
ATOM 1334 C C . GLY A 1 184 ? 12.083 -8.080 25.497 1.00 40.72 184 GLY A C 1
ATOM 1335 O O . GLY A 1 184 ? 11.282 -8.610 26.254 1.00 40.72 184 GLY A O 1
ATOM 1336 N N . LEU A 1 185 ? 12.303 -8.532 24.267 1.00 42.75 185 LEU A N 1
ATOM 1337 C CA . LEU A 1 185 ? 12.244 -9.934 23.939 1.00 42.75 185 LEU A CA 1
ATOM 1338 C C . LEU A 1 185 ? 13.467 -10.508 24.635 1.00 42.75 185 LEU A C 1
ATOM 1340 O O . LEU A 1 185 ? 14.570 -10.528 24.092 1.00 42.75 185 LEU A O 1
ATOM 1344 N N . THR A 1 186 ? 13.293 -10.898 25.897 1.00 36.22 186 THR A N 1
ATOM 1345 C CA . THR A 1 186 ? 14.172 -11.894 26.490 1.00 36.22 186 THR A CA 1
ATOM 1346 C C . THR A 1 186 ? 14.218 -13.029 25.487 1.00 36.22 186 THR A C 1
ATOM 1348 O O . THR A 1 186 ? 13.227 -13.745 25.333 1.00 36.22 186 THR A O 1
ATOM 1351 N N . ALA A 1 187 ? 15.329 -13.137 24.759 1.00 41.25 187 ALA A N 1
ATOM 1352 C CA . ALA A 1 187 ? 15.655 -14.335 24.023 1.00 41.25 187 ALA A CA 1
ATOM 1353 C C . ALA A 1 187 ? 15.434 -15.473 25.014 1.00 41.25 187 ALA A C 1
ATOM 1355 O O 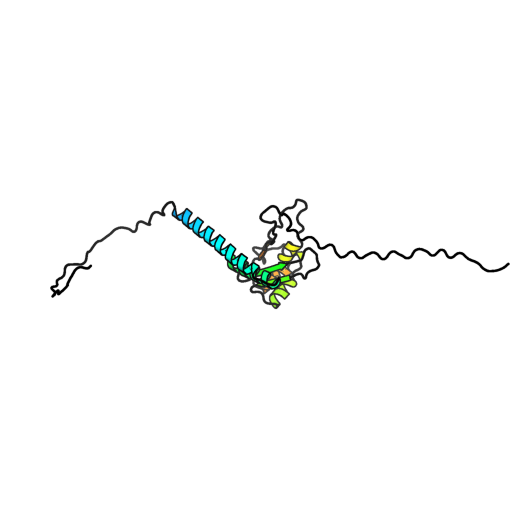. ALA A 1 187 ? 16.113 -15.535 26.040 1.00 41.25 187 ALA A O 1
ATOM 1356 N N . VAL A 1 188 ? 14.414 -16.298 24.778 1.00 44.16 188 VAL A N 1
ATOM 1357 C CA . VAL A 1 188 ? 14.295 -17.557 25.496 1.00 44.16 188 VAL A CA 1
ATOM 1358 C C . VAL A 1 188 ? 15.578 -18.289 25.123 1.00 44.16 188 VAL A C 1
ATOM 1360 O O . VAL A 1 188 ? 15.764 -18.573 23.936 1.00 44.16 188 VAL A O 1
ATOM 1363 N N . PRO A 1 189 ? 16.519 -18.506 26.060 1.00 40.94 189 PRO A N 1
ATOM 1364 C CA . PRO A 1 189 ? 17.714 -19.245 25.718 1.00 40.94 189 PRO A CA 1
ATOM 1365 C C . PRO A 1 189 ? 17.240 -20.610 25.231 1.00 40.94 189 PRO A C 1
ATOM 1367 O O . PRO A 1 189 ? 16.427 -21.258 25.898 1.00 40.94 189 PRO A O 1
ATOM 1370 N N . ALA A 1 190 ? 17.697 -21.011 24.042 1.00 44.06 190 ALA A N 1
ATOM 1371 C CA . ALA A 1 190 ? 17.443 -22.345 23.522 1.00 44.06 190 ALA A CA 1
ATOM 1372 C C . ALA A 1 190 ? 17.714 -23.358 24.650 1.00 44.06 190 ALA A C 1
ATOM 1374 O O . ALA A 1 190 ? 18.740 -23.218 25.330 1.00 44.06 190 ALA A O 1
ATOM 1375 N N . PRO A 1 191 ? 16.824 -24.337 24.909 1.00 44.78 191 PRO A N 1
ATOM 1376 C CA . PRO A 1 191 ? 17.115 -25.364 25.894 1.00 44.78 191 PRO A CA 1
ATOM 1377 C C . PRO A 1 191 ? 18.431 -26.008 25.476 1.00 44.78 191 PRO A C 1
ATOM 1379 O O . PRO A 1 191 ? 18.546 -26.544 24.373 1.00 44.78 191 PRO A O 1
ATOM 1382 N N . GLY A 1 192 ? 19.447 -25.846 26.326 1.00 42.47 192 GLY A N 1
ATOM 1383 C CA . GLY A 1 192 ? 20.797 -26.287 26.034 1.00 42.47 192 GLY A CA 1
ATOM 1384 C C . GLY A 1 192 ? 20.760 -27.742 25.599 1.00 42.47 192 GLY A C 1
ATOM 1385 O O . GLY A 1 192 ? 20.357 -28.613 26.373 1.00 42.47 192 GLY A O 1
ATOM 1386 N N . LEU A 1 193 ? 21.178 -27.998 24.358 1.00 48.12 193 LEU A N 1
ATOM 1387 C CA . LEU A 1 193 ? 21.609 -29.320 23.936 1.00 48.12 193 LEU A CA 1
ATOM 1388 C C . LEU A 1 193 ? 22.715 -29.711 24.908 1.00 48.12 193 LEU A C 1
ATOM 1390 O O . LEU A 1 193 ? 23.850 -29.246 24.817 1.00 48.12 193 LEU A O 1
ATOM 1394 N N . THR A 1 194 ? 22.329 -30.492 25.912 1.00 46.38 194 THR A N 1
ATOM 1395 C CA . THR A 1 194 ? 23.246 -31.036 26.897 1.00 46.38 194 THR A CA 1
ATOM 1396 C C . THR A 1 194 ? 24.155 -31.945 26.096 1.00 46.38 194 THR A C 1
ATOM 1398 O O . THR A 1 194 ? 23.725 -32.996 25.624 1.00 46.38 194 THR A O 1
ATOM 1401 N N . ALA A 1 195 ? 25.377 -31.478 25.843 1.00 48.69 195 ALA A N 1
ATOM 1402 C CA . ALA A 1 195 ? 26.396 -32.277 25.198 1.00 48.69 195 ALA A CA 1
ATOM 1403 C C . ALA A 1 195 ? 26.516 -33.576 25.998 1.00 48.69 195 ALA A C 1
ATOM 1405 O O . ALA A 1 195 ? 26.873 -33.559 27.176 1.00 48.69 195 ALA A O 1
ATOM 1406 N N . ILE A 1 196 ? 26.141 -34.687 25.367 1.00 54.31 196 ILE A N 1
ATOM 1407 C CA . ILE A 1 196 ? 26.342 -36.020 25.920 1.00 54.31 196 ILE A CA 1
ATOM 1408 C C . ILE A 1 196 ? 27.858 -36.161 26.102 1.00 54.31 196 ILE A C 1
ATOM 1410 O O . ILE A 1 196 ? 28.585 -36.052 25.109 1.00 54.31 196 ILE A O 1
ATOM 1414 N N . PRO A 1 197 ? 28.370 -36.344 27.331 1.00 49.69 197 PRO A N 1
ATOM 1415 C CA . PRO A 1 197 ? 29.796 -36.536 27.522 1.00 49.69 197 PRO A CA 1
ATOM 1416 C C . PRO A 1 197 ? 30.214 -37.825 26.810 1.00 49.69 197 PRO A C 1
ATOM 1418 O O . PRO A 1 197 ? 29.603 -38.880 26.993 1.00 49.69 197 PRO A O 1
ATOM 1421 N N . ALA A 1 198 ? 31.243 -37.716 25.970 1.00 56.09 198 ALA A N 1
ATOM 1422 C CA . ALA A 1 198 ? 31.854 -38.855 25.301 1.00 56.09 198 ALA A CA 1
ATOM 1423 C C . ALA A 1 198 ? 32.275 -39.915 26.341 1.00 56.09 198 ALA A C 1
ATOM 1425 O O . ALA A 1 198 ? 32.790 -39.546 27.403 1.00 56.09 198 ALA A O 1
ATOM 1426 N N . PRO A 1 199 ? 32.072 -41.217 26.073 1.00 50.34 199 PRO A N 1
ATOM 1427 C CA . PRO A 1 199 ? 32.459 -42.257 27.014 1.00 50.34 199 PRO A CA 1
ATOM 1428 C C . PRO A 1 199 ? 33.984 -42.280 27.177 1.00 50.34 199 PRO A C 1
ATOM 1430 O O . PRO A 1 199 ? 34.732 -42.256 26.199 1.00 50.34 199 PRO A O 1
ATOM 1433 N N . ALA A 1 200 ? 34.430 -42.311 28.433 1.00 55.41 200 ALA A N 1
ATOM 1434 C CA . ALA A 1 200 ? 35.835 -42.427 28.800 1.00 55.41 200 ALA A CA 1
ATOM 1435 C C . ALA A 1 200 ? 36.459 -43.709 28.209 1.00 55.41 200 ALA A C 1
ATOM 1437 O O . ALA A 1 200 ? 35.784 -44.741 28.155 1.00 55.41 200 ALA A O 1
ATOM 1438 N N . PRO A 1 201 ? 37.740 -43.685 27.797 1.00 50.25 201 PRO A N 1
ATOM 1439 C CA . PRO A 1 201 ? 38.423 -44.890 27.352 1.00 50.25 201 PRO A CA 1
ATOM 1440 C C . PRO A 1 201 ? 38.587 -45.850 28.536 1.00 50.25 201 PRO A C 1
ATOM 1442 O O . PRO A 1 201 ? 39.194 -45.510 29.553 1.00 50.25 201 PRO A O 1
ATOM 1445 N N . GLY A 1 202 ? 37.999 -47.038 28.395 1.00 46.09 202 GLY A N 1
ATOM 1446 C CA . GLY A 1 202 ? 38.066 -48.118 29.369 1.00 46.09 202 GLY A CA 1
ATOM 1447 C C . GLY A 1 202 ? 39.505 -48.546 29.638 1.00 46.09 202 GLY A C 1
ATOM 1448 O O . GLY A 1 202 ? 40.271 -48.844 28.722 1.00 46.09 202 GLY A O 1
ATOM 1449 N N . ALA A 1 203 ? 39.853 -48.574 30.920 1.00 53.28 203 ALA A N 1
ATOM 1450 C CA . ALA A 1 203 ? 41.000 -49.297 31.428 1.00 53.28 203 ALA A CA 1
ATOM 1451 C C . ALA A 1 203 ? 40.579 -50.753 31.654 1.00 53.28 203 ALA A C 1
ATOM 1453 O O . ALA A 1 203 ? 40.005 -51.067 32.692 1.00 53.28 203 ALA A O 1
ATOM 1454 N N . ASP A 1 204 ? 40.895 -51.628 30.700 1.00 45.03 204 ASP A N 1
ATOM 1455 C CA . ASP A 1 204 ? 40.902 -53.070 30.929 1.00 45.03 204 ASP A CA 1
ATOM 1456 C C . ASP A 1 204 ? 42.347 -53.541 31.084 1.00 45.03 204 ASP A C 1
ATOM 1458 O O . ASP A 1 204 ? 43.132 -53.612 30.138 1.00 45.03 204 ASP A O 1
ATOM 1462 N N . ALA A 1 205 ? 42.692 -53.866 32.326 1.00 48.91 205 ALA A N 1
ATOM 1463 C CA . ALA A 1 205 ? 43.855 -54.653 32.677 1.00 48.91 205 ALA A CA 1
ATOM 1464 C C . ALA A 1 205 ? 43.376 -56.019 33.180 1.00 48.91 205 ALA A C 1
ATOM 1466 O O . ALA A 1 205 ? 42.913 -56.088 34.313 1.00 48.91 205 ALA A O 1
ATOM 1467 N N . HIS A 1 206 ? 43.531 -57.091 32.392 1.00 42.88 206 HIS A N 1
ATOM 1468 C CA . HIS A 1 206 ? 44.189 -58.341 32.826 1.00 42.88 206 HIS A CA 1
ATOM 1469 C C . HIS A 1 206 ? 44.128 -59.469 31.778 1.00 42.88 206 HIS A C 1
ATOM 1471 O O . HIS A 1 206 ? 43.065 -59.999 31.485 1.00 42.88 206 HIS A O 1
ATOM 1477 N N . GLY A 1 207 ? 45.319 -59.894 31.337 1.00 44.12 207 GLY A N 1
ATOM 1478 C CA . GLY A 1 207 ? 45.816 -61.268 31.502 1.00 44.12 207 GLY A CA 1
ATOM 1479 C C . GLY A 1 207 ? 45.290 -62.386 30.593 1.00 44.12 207 GLY A C 1
ATOM 1480 O O . GLY A 1 207 ? 44.174 -62.847 30.776 1.00 44.12 207 GLY A O 1
ATOM 1481 N N . ALA A 1 208 ? 46.175 -62.931 29.744 1.00 41.22 208 ALA A N 1
ATOM 1482 C CA . ALA A 1 208 ? 46.489 -64.370 29.642 1.00 41.22 208 ALA A CA 1
ATOM 1483 C C . ALA A 1 208 ? 47.393 -64.670 28.425 1.00 41.22 208 ALA A C 1
ATOM 1485 O O . ALA A 1 208 ? 47.102 -64.222 27.322 1.00 41.22 208 ALA A O 1
ATOM 1486 N N . GLY A 1 209 ? 48.412 -65.523 28.612 1.00 38.94 209 GLY A N 1
ATOM 1487 C CA . GLY A 1 209 ? 48.825 -66.470 27.563 1.00 38.94 209 GLY A CA 1
ATOM 1488 C C . GLY A 1 209 ? 50.292 -66.470 27.121 1.00 38.94 209 GLY A C 1
ATOM 1489 O O . GLY A 1 209 ? 50.649 -65.767 26.190 1.00 38.94 209 GLY A O 1
ATOM 1490 N N . CYS A 1 210 ? 51.074 -67.355 27.750 1.00 46.12 210 CYS A N 1
ATOM 1491 C CA . CYS A 1 210 ? 52.078 -68.254 27.154 1.00 46.12 210 CYS A CA 1
ATOM 1492 C C . CYS A 1 210 ? 53.081 -67.710 26.115 1.00 46.12 210 CYS A C 1
ATOM 1494 O O . CYS A 1 210 ? 52.748 -67.566 24.943 1.00 46.12 210 CYS A O 1
ATOM 1496 N N . SER A 1 211 ? 54.357 -67.615 26.503 1.00 48.78 211 SER A N 1
ATOM 1497 C CA . SER A 1 211 ? 55.391 -68.633 26.216 1.00 48.78 211 SER A CA 1
ATOM 1498 C C . SER A 1 211 ? 56.730 -68.254 26.837 1.00 48.78 211 SER A C 1
ATOM 1500 O O . SER A 1 211 ? 57.011 -67.040 26.934 1.00 48.78 211 SER A O 1
#

Secondary structure (DSSP, 8-state):
----------------PPP-------PPP---TTHHHHHHHHHHHHHHHHHHHHHHHHHT--SHHHHHHHHHHHHHHHHT-S-EEEEE--TTS-S--EEEEES--HHHHHHHTTS-GGGSHHHHHHH-PPPTT-PPPPPEEES-TTT-TTS-HHHHHHHHHHT-S-EEE----GGGGS-----------------PPPPPPP---------

Sequence (211 aa):
MNSPHAPKVAGIDPSLPSPTQTADPVTPPLAAPNSGVQDRLASWVSDLTTLHELTERLVRTDTLDEALRELLRAGAALVGAQRGLVALEPADGFGPVTTVGLGLGHADLGQIETIPRGSASAGHLLDGLPEPDGDRRADVTHPDIAGEADLDPRHREVAARLGFSASYAVPLDPCRTGPCTAPGLTAVPAPGLTAIPAPAPGADAHGAGCS

Mean predicted aligned error: 16.66 Å

Foldseek 3Di:
DDDDDDDDDDDDDDDDDDDDDDDDDPPPPPCDPCNVVVVVVVVVVVVVVLVVVLVVCLVPDPDPLSNLVSVQVSVCVVVVHQKDKDWDQPPVNPDDTDIDIHNADPVLVVLLVPAPLCQRQNSVQVVDDCDPVNDDRDKDKFQALCPDPPHDPSSSVSCVVVVHGIDIGDDPDPPPPHDDPPPPPPPPPDPDPPPDDDDDPDDDDDDDDDD